Protein AF-A0A3L7TYC1-F1 (afdb_monomer)

Sequence (246 aa):
MSSANGPTPPKPSQGTTPQGKKKGRLALYLGILAGLLVSLIFLLPLCRTTGQEFSPTRFQTRQFYLYRIPGTDLQFLPTFQSSMPNDTPAAILKDLRTYGSNDSSNDTWHMLKADSRGGDSFPANLLVTSLMRCNVENQPYWGAWSSKHQGYAATLWPIIQAMAMSNLYHEIPEVLRFAEAYSGPENDFAHELLKTIHEKIQQRKDRYGLAGSDIPTGKQAESEGIVDWEQAAQWLKDHPIPAKSP

Mean predicted aligned error: 10.37 Å

Secondary structure (DSSP, 8-state):
-----PPPPPPPP------SHHHHHHHHHHHHHHHHHHHHHHHGGGGEEEEEEEETTTTEEEEEEEEB-TTS--B-SPPEEEEPP--S-HHHHTTS----TT-GGG---EEEEE-STT-EE-THHHHHHHHT-B-TTSSBHHHHHHHH-HHHHHHHHHHHHHHHHTT-TTTHHHHHHHHHH--S-HHHHHHHHHHHHHHHHHHHHHHHHHHGGG---HHHHHHTT---HHHHHHHHHHSPPPPPP-

Structure (mmCIF, N/CA/C/O backbone):
data_AF-A0A3L7TYC1-F1
#
_entry.id   AF-A0A3L7TYC1-F1
#
loop_
_atom_site.group_PDB
_atom_site.id
_atom_site.type_symbol
_atom_site.label_atom_id
_atom_site.label_alt_id
_atom_site.label_comp_id
_atom_site.label_asym_id
_atom_site.label_entity_id
_atom_site.label_seq_id
_atom_site.pdbx_PDB_ins_code
_atom_site.Cartn_x
_atom_site.Cartn_y
_atom_site.Cartn_z
_atom_site.occupancy
_atom_site.B_iso_or_equiv
_atom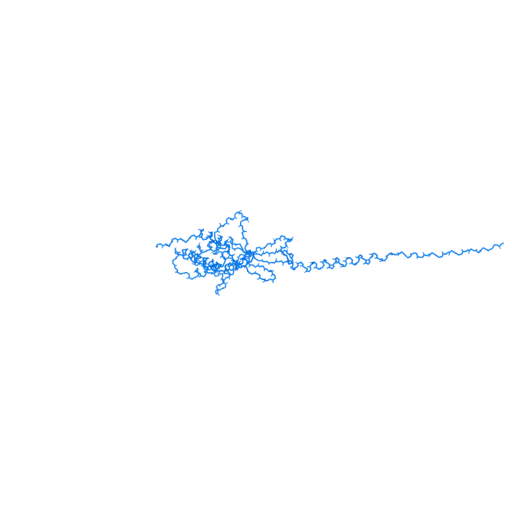_site.auth_seq_id
_atom_site.auth_comp_id
_atom_site.auth_asym_id
_atom_site.auth_atom_id
_atom_site.pdbx_PDB_model_num
ATOM 1 N N . MET A 1 1 ? 83.785 -8.368 -93.002 1.00 42.78 1 MET A N 1
ATOM 2 C CA . MET A 1 1 ? 83.238 -7.205 -92.267 1.00 42.78 1 MET A CA 1
ATOM 3 C C . MET A 1 1 ? 81.721 -7.269 -92.421 1.00 42.78 1 MET A C 1
ATOM 5 O O . MET A 1 1 ? 81.211 -6.861 -93.448 1.00 42.78 1 MET A O 1
ATOM 9 N N . SER A 1 2 ? 81.046 -8.154 -91.687 1.00 44.28 2 SER A N 1
ATOM 10 C CA . SER A 1 2 ? 80.430 -7.917 -90.367 1.00 44.28 2 SER A CA 1
ATOM 11 C C . SER A 1 2 ? 79.450 -6.747 -90.355 1.00 44.28 2 SER A C 1
ATOM 13 O O . SER A 1 2 ? 79.873 -5.607 -90.218 1.00 44.28 2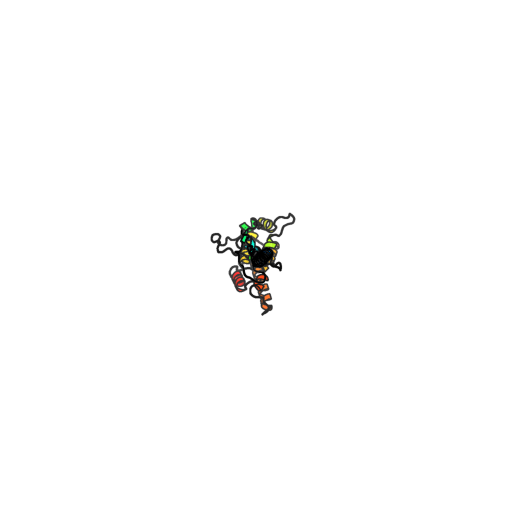 SER A O 1
ATOM 15 N N . SER A 1 3 ? 78.152 -7.053 -90.405 1.00 46.47 3 SER A N 1
ATOM 16 C CA . SER A 1 3 ? 77.167 -6.371 -89.562 1.00 46.47 3 SER A CA 1
ATOM 17 C C . SER A 1 3 ? 75.943 -7.267 -89.374 1.00 46.47 3 SER A C 1
ATOM 19 O O . SER A 1 3 ? 75.346 -7.740 -90.338 1.00 46.47 3 SER A O 1
ATOM 21 N N . ALA A 1 4 ? 75.660 -7.575 -88.112 1.00 47.12 4 ALA A N 1
ATOM 22 C CA . ALA A 1 4 ? 74.680 -8.545 -87.654 1.00 47.12 4 ALA A CA 1
ATOM 23 C C . ALA A 1 4 ? 73.311 -7.882 -87.441 1.00 47.12 4 ALA A C 1
ATOM 25 O O . ALA A 1 4 ? 73.214 -6.871 -86.751 1.00 47.12 4 ALA A O 1
ATOM 26 N N . ASN A 1 5 ? 72.252 -8.490 -87.980 1.00 50.66 5 ASN A N 1
ATOM 27 C CA . ASN A 1 5 ? 70.869 -8.163 -87.635 1.00 50.66 5 ASN A CA 1
ATOM 28 C C . ASN A 1 5 ? 70.455 -8.993 -86.414 1.00 50.66 5 ASN A C 1
ATOM 30 O O . ASN A 1 5 ? 70.223 -10.196 -86.524 1.00 50.66 5 ASN A O 1
ATOM 34 N N . GLY A 1 6 ? 70.394 -8.351 -85.247 1.00 42.78 6 GLY A N 1
ATOM 35 C CA . GLY A 1 6 ? 69.851 -8.943 -84.025 1.00 42.78 6 GLY A CA 1
ATOM 36 C C . GLY A 1 6 ? 68.318 -8.832 -83.980 1.00 42.78 6 GLY A C 1
ATOM 37 O O . GLY A 1 6 ? 67.786 -7.767 -84.300 1.00 42.78 6 GLY A O 1
ATOM 38 N N . PRO A 1 7 ? 67.587 -9.890 -83.584 1.00 58.91 7 PRO A N 1
ATOM 39 C CA . PRO A 1 7 ? 66.138 -9.841 -83.421 1.00 58.91 7 PRO A CA 1
ATOM 40 C C . PRO A 1 7 ? 65.745 -9.115 -82.126 1.00 58.91 7 PRO A C 1
ATOM 42 O O . PRO A 1 7 ? 66.324 -9.322 -81.060 1.00 58.91 7 PRO A O 1
ATOM 45 N N . THR A 1 8 ? 64.737 -8.252 -82.231 1.00 65.75 8 THR A N 1
ATOM 46 C CA . THR A 1 8 ? 64.174 -7.463 -81.129 1.00 65.75 8 THR A CA 1
ATOM 47 C C . THR A 1 8 ? 63.392 -8.367 -80.159 1.00 65.75 8 THR A C 1
ATOM 49 O O . THR A 1 8 ? 62.613 -9.205 -80.619 1.00 65.75 8 THR A O 1
ATOM 52 N N . PRO A 1 9 ? 63.549 -8.224 -78.829 1.00 67.88 9 PRO A N 1
ATOM 53 C CA . PRO A 1 9 ? 62.844 -9.062 -77.864 1.00 67.88 9 PRO A CA 1
ATOM 54 C C . PRO A 1 9 ? 61.362 -8.661 -77.733 1.00 67.88 9 PRO A C 1
ATOM 56 O O . PRO A 1 9 ? 61.027 -7.477 -77.850 1.00 67.88 9 PRO A O 1
ATOM 59 N N . PRO A 1 10 ? 60.456 -9.616 -77.452 1.00 63.75 10 PRO A N 1
ATOM 60 C CA . PRO A 1 10 ? 59.048 -9.321 -77.236 1.00 63.75 10 PRO A CA 1
ATOM 61 C C . PRO A 1 10 ? 58.826 -8.575 -75.913 1.00 63.75 10 PRO A C 1
ATOM 63 O O . PRO A 1 10 ? 59.408 -8.879 -74.872 1.00 63.75 10 PRO A O 1
ATOM 66 N N . LYS A 1 11 ? 57.936 -7.585 -75.984 1.00 61.25 11 LYS A N 1
ATOM 67 C CA . LYS A 1 11 ? 57.481 -6.729 -74.886 1.00 61.25 11 LYS A CA 1
ATOM 68 C C . LYS A 1 11 ? 56.800 -7.579 -73.794 1.00 61.25 11 LYS A C 1
ATOM 70 O O . LYS A 1 11 ? 55.955 -8.408 -74.135 1.00 61.25 11 LYS A O 1
ATOM 75 N N . PRO A 1 12 ? 57.109 -7.386 -72.499 1.00 52.75 12 PRO A N 1
ATOM 76 C CA . PRO A 1 12 ? 56.503 -8.173 -71.432 1.00 52.75 12 PRO A CA 1
ATOM 77 C C . PRO A 1 12 ? 55.007 -7.858 -71.305 1.00 52.75 12 PRO A C 1
ATOM 79 O O . PRO A 1 12 ? 54.599 -6.700 -71.196 1.00 52.75 12 PRO A O 1
ATOM 82 N N . SER A 1 13 ? 54.197 -8.917 -71.325 1.00 58.69 13 SER A N 1
ATOM 83 C CA . SER A 1 13 ? 52.756 -8.880 -71.083 1.00 58.69 13 SER A CA 1
ATOM 84 C C . SER A 1 13 ? 52.490 -8.484 -69.628 1.00 58.69 13 SER A C 1
ATOM 86 O O . SER A 1 13 ? 52.948 -9.155 -68.701 1.00 58.69 13 SER A O 1
ATOM 88 N N . GLN A 1 14 ? 51.776 -7.377 -69.417 1.00 49.94 14 GLN A N 1
ATOM 89 C CA . GLN A 1 14 ? 51.322 -6.956 -68.095 1.00 49.94 14 GLN A CA 1
ATOM 90 C C . GLN A 1 14 ? 50.226 -7.916 -67.617 1.00 49.94 14 GLN A C 1
ATOM 92 O O . GLN A 1 14 ? 49.071 -7.825 -68.033 1.00 49.94 14 GLN A O 1
ATOM 97 N N . GLY A 1 15 ? 50.596 -8.842 -66.733 1.00 46.12 15 GLY A N 1
ATOM 98 C CA . GLY A 1 15 ? 49.646 -9.655 -65.985 1.00 46.12 15 GLY A CA 1
ATOM 99 C C . GLY A 1 15 ? 48.740 -8.753 -65.151 1.00 46.12 15 GLY A C 1
ATOM 100 O O . GLY A 1 15 ? 49.176 -8.128 -64.188 1.00 46.12 15 GLY A O 1
ATOM 101 N N . THR A 1 16 ? 47.468 -8.670 -65.526 1.00 51.72 16 THR A N 1
ATOM 102 C CA . THR A 1 16 ? 46.433 -8.018 -64.726 1.00 51.72 16 THR A CA 1
ATOM 103 C C . THR A 1 16 ? 46.086 -8.954 -63.575 1.00 51.72 16 THR A C 1
ATOM 105 O O . THR A 1 16 ? 45.316 -9.901 -63.721 1.00 51.72 16 THR A O 1
ATOM 108 N N . THR A 1 17 ? 46.687 -8.724 -62.413 1.00 55.41 17 THR A N 1
ATOM 109 C CA . THR A 1 17 ? 46.339 -9.426 -61.176 1.00 55.41 17 THR A CA 1
ATOM 110 C C . THR A 1 17 ? 44.866 -9.133 -60.845 1.00 55.41 17 THR A C 1
ATOM 112 O O . THR A 1 17 ? 44.513 -7.963 -60.670 1.00 55.41 17 THR A O 1
ATOM 115 N N . PRO A 1 18 ? 43.968 -10.132 -60.725 1.00 49.06 18 PRO A N 1
ATOM 116 C CA . PRO A 1 18 ? 42.565 -9.900 -60.385 1.00 49.06 18 PRO A CA 1
ATOM 117 C C . PRO A 1 18 ? 42.435 -9.639 -58.876 1.00 49.06 18 PRO A C 1
ATOM 119 O O . PRO A 1 18 ? 41.903 -10.443 -58.114 1.00 49.06 18 PRO A O 1
ATOM 122 N N . GLN A 1 19 ? 42.944 -8.497 -58.418 1.00 51.88 19 GLN A N 1
ATOM 123 C CA . GLN A 1 19 ? 43.025 -8.123 -57.004 1.00 51.88 19 GLN A CA 1
ATOM 124 C C . GLN A 1 19 ? 41.960 -7.078 -56.615 1.00 51.88 19 GLN A C 1
ATOM 126 O O . GLN A 1 19 ? 42.200 -6.205 -55.789 1.00 51.88 19 GLN A O 1
ATOM 131 N N . GLY A 1 20 ? 40.764 -7.146 -57.215 1.00 54.34 20 GLY A N 1
ATOM 132 C CA . GLY A 1 20 ? 39.707 -6.139 -57.009 1.00 54.34 20 GLY A CA 1
ATOM 133 C C . GLY A 1 20 ? 38.463 -6.603 -56.241 1.00 54.34 20 GLY A C 1
ATOM 134 O O . GLY A 1 20 ? 37.817 -5.802 -55.575 1.00 54.34 20 GLY A O 1
ATOM 135 N N . LYS A 1 21 ? 38.097 -7.893 -56.287 1.00 55.31 21 LYS A N 1
ATOM 136 C CA . LYS A 1 21 ? 36.739 -8.325 -55.878 1.00 55.31 21 LYS A CA 1
ATOM 137 C C . LYS A 1 21 ? 36.555 -8.640 -54.386 1.00 55.31 21 LYS A C 1
ATOM 139 O O . LYS A 1 21 ? 35.424 -8.649 -53.906 1.00 55.31 21 LYS A O 1
ATOM 144 N N . LYS A 1 22 ? 37.632 -8.880 -53.626 1.00 58.03 22 LYS A N 1
ATOM 145 C CA . LYS A 1 22 ? 37.536 -9.240 -52.193 1.00 58.03 22 LYS A CA 1
ATOM 146 C C . LYS A 1 22 ? 37.223 -8.039 -51.286 1.00 58.03 22 LYS A C 1
ATOM 148 O O . LYS A 1 22 ? 36.517 -8.203 -50.296 1.00 58.03 22 LYS A O 1
ATOM 153 N N . LYS A 1 23 ? 37.674 -6.831 -51.652 1.00 66.12 23 LYS A N 1
ATOM 154 C CA . LYS A 1 23 ? 37.464 -5.606 -50.855 1.00 66.12 23 LYS A CA 1
ATOM 155 C C . LYS A 1 23 ? 35.999 -5.146 -50.843 1.00 66.12 23 LYS A C 1
ATOM 157 O O . LYS A 1 23 ? 35.515 -4.717 -49.804 1.00 66.12 23 LYS A O 1
ATOM 162 N N . GLY A 1 24 ? 35.274 -5.319 -51.954 1.00 73.44 24 GLY A N 1
ATOM 163 C CA . GLY A 1 24 ? 33.857 -4.937 -52.049 1.00 73.44 24 GLY A CA 1
ATOM 164 C C . GLY A 1 24 ? 32.929 -5.764 -51.152 1.00 73.44 24 GLY A C 1
ATOM 165 O O . GLY A 1 24 ? 32.036 -5.214 -50.518 1.00 73.44 24 GLY A O 1
ATOM 166 N N . ARG A 1 25 ? 33.172 -7.078 -51.027 1.00 83.62 25 ARG A N 1
ATOM 167 C CA . ARG A 1 25 ? 32.382 -7.947 -50.133 1.00 83.62 25 ARG A CA 1
ATOM 168 C C . ARG A 1 25 ? 32.642 -7.644 -48.658 1.00 83.62 25 ARG A C 1
ATOM 170 O O . ARG A 1 25 ? 31.704 -7.629 -47.874 1.00 83.62 25 ARG A O 1
ATOM 177 N N . LEU A 1 26 ? 33.894 -7.363 -48.293 1.00 87.38 26 LEU A N 1
ATOM 178 C CA . LEU A 1 26 ? 34.247 -6.984 -46.924 1.00 87.38 26 LEU A CA 1
ATOM 179 C C . LEU A 1 26 ? 33.569 -5.669 -46.509 1.00 87.38 26 LEU A C 1
ATOM 181 O O . LEU A 1 26 ? 32.996 -5.601 -45.427 1.00 87.38 26 LEU A O 1
ATOM 185 N N . ALA A 1 27 ? 33.580 -4.657 -47.382 1.00 87.06 27 ALA A N 1
ATOM 186 C CA . ALA A 1 27 ? 32.902 -3.386 -47.128 1.00 87.06 27 ALA A CA 1
ATOM 187 C C . ALA A 1 27 ? 31.383 -3.561 -46.950 1.00 87.06 27 ALA A C 1
ATOM 189 O O . ALA A 1 27 ? 30.800 -2.958 -46.053 1.00 87.06 27 ALA A O 1
ATOM 190 N N . LEU A 1 28 ? 30.756 -4.436 -47.746 1.00 91.75 28 LEU A N 1
ATOM 191 C CA . LEU A 1 28 ? 29.338 -4.771 -47.601 1.00 91.75 28 LEU A CA 1
ATOM 192 C C . LEU A 1 28 ? 29.036 -5.421 -46.241 1.00 91.75 28 LEU A C 1
ATOM 194 O O . LEU A 1 28 ? 28.111 -4.990 -45.559 1.00 91.75 28 LEU A O 1
ATOM 198 N N . TYR A 1 29 ? 29.823 -6.417 -45.817 1.00 94.44 29 TYR A N 1
ATOM 199 C CA . TYR A 1 29 ? 29.623 -7.068 -44.515 1.00 94.44 29 TYR A CA 1
ATOM 200 C C . TYR A 1 29 ? 29.828 -6.107 -43.343 1.00 94.44 29 TYR A C 1
ATOM 202 O O . TYR A 1 29 ? 29.046 -6.135 -42.396 1.00 94.44 29 TYR A O 1
ATOM 210 N N . LEU A 1 30 ? 30.834 -5.231 -43.418 1.00 93.75 30 LEU A N 1
ATOM 211 C CA . LEU A 1 30 ? 31.055 -4.193 -42.409 1.00 93.75 30 LEU A CA 1
ATOM 212 C C . LEU A 1 30 ? 29.894 -3.195 -42.360 1.00 93.75 30 LEU A C 1
ATOM 214 O O . LEU A 1 30 ? 29.476 -2.816 -41.272 1.00 93.75 30 LEU A O 1
ATOM 218 N N . GLY A 1 31 ? 29.338 -2.818 -43.515 1.00 94.75 31 GLY A N 1
ATOM 219 C CA . GLY A 1 31 ? 28.153 -1.964 -43.592 1.00 94.75 31 GLY A CA 1
ATOM 220 C C . GLY A 1 31 ? 26.921 -2.606 -42.951 1.00 94.75 31 GLY A C 1
ATOM 221 O O . GLY A 1 31 ? 26.238 -1.960 -42.160 1.00 94.75 31 GLY A O 1
ATOM 222 N N . ILE A 1 32 ? 26.670 -3.892 -43.224 1.00 95.38 32 ILE A N 1
ATOM 223 C CA . ILE A 1 32 ? 25.573 -4.650 -42.597 1.00 95.38 32 ILE A CA 1
ATOM 224 C C . ILE A 1 32 ? 25.783 -4.745 -41.083 1.00 95.38 32 ILE A C 1
ATOM 226 O O . ILE A 1 32 ? 24.862 -4.466 -40.320 1.00 95.38 32 ILE A O 1
ATOM 230 N N . LEU A 1 33 ? 26.992 -5.098 -40.637 1.00 95.06 33 LEU A N 1
ATOM 231 C CA . LEU A 1 33 ? 27.312 -5.216 -39.216 1.00 95.06 33 LEU A CA 1
ATOM 232 C C . LEU A 1 33 ? 27.151 -3.877 -38.484 1.00 95.06 33 LEU A C 1
ATOM 234 O O . LEU A 1 33 ? 26.567 -3.839 -37.404 1.00 95.06 33 LEU A O 1
ATOM 238 N N . ALA A 1 34 ? 27.619 -2.779 -39.084 1.00 94.75 34 ALA A N 1
ATOM 239 C CA . ALA A 1 34 ? 27.436 -1.437 -38.544 1.00 94.75 34 ALA A CA 1
ATOM 240 C C . ALA A 1 34 ? 25.949 -1.061 -38.474 1.00 94.75 34 ALA A C 1
ATOM 242 O O . ALA A 1 34 ? 25.495 -0.565 -37.446 1.00 94.75 34 ALA A O 1
ATOM 243 N N . GLY A 1 35 ? 25.174 -1.360 -39.522 1.00 95.44 35 GLY A N 1
ATOM 244 C CA . GLY A 1 35 ? 23.726 -1.147 -39.535 1.00 95.44 35 GLY A CA 1
ATOM 245 C C . GLY A 1 35 ? 23.003 -1.919 -38.427 1.00 95.44 35 GLY A C 1
ATOM 246 O O . GLY A 1 35 ? 22.160 -1.351 -37.735 1.00 95.44 35 GLY A O 1
ATOM 247 N N . LEU A 1 36 ? 23.374 -3.184 -38.201 1.00 94.06 36 LEU A N 1
ATOM 248 C CA . LEU A 1 36 ? 22.827 -4.007 -37.117 1.00 94.06 36 LEU A CA 1
ATOM 249 C C . LEU A 1 36 ? 23.190 -3.458 -35.733 1.00 94.06 36 LEU A C 1
ATOM 251 O O . LEU A 1 36 ? 22.322 -3.375 -34.870 1.00 94.06 36 LEU A O 1
ATOM 255 N N . LEU A 1 37 ? 24.444 -3.044 -35.527 1.00 93.44 37 LEU A N 1
ATOM 256 C CA . LEU A 1 37 ? 24.893 -2.432 -34.272 1.00 93.44 37 LEU A CA 1
ATOM 257 C C . LEU A 1 37 ? 24.131 -1.142 -33.966 1.00 93.44 37 LEU A C 1
ATOM 259 O O . LEU A 1 37 ? 23.654 -0.956 -32.848 1.00 93.44 37 LEU A O 1
ATOM 263 N N . VAL A 1 38 ? 23.972 -0.274 -34.965 1.00 93.56 38 VAL A N 1
ATOM 264 C CA . VAL A 1 38 ? 23.208 0.970 -34.826 1.00 93.56 38 VAL A CA 1
ATOM 265 C C . VAL A 1 38 ? 21.744 0.662 -34.512 1.00 93.56 38 VAL A C 1
ATOM 267 O O . VAL A 1 38 ? 21.201 1.211 -33.557 1.00 93.56 38 VAL A O 1
ATOM 270 N N . SER A 1 39 ? 21.118 -0.260 -35.250 1.00 89.88 39 SER A N 1
ATOM 271 C CA . SER A 1 39 ? 19.738 -0.680 -34.990 1.00 89.88 39 SER A CA 1
ATOM 272 C C . SER A 1 39 ? 19.563 -1.225 -33.571 1.00 89.88 39 SER A C 1
ATOM 274 O O . SER A 1 39 ? 18.622 -0.831 -32.889 1.00 89.88 39 SER A O 1
ATOM 276 N N . LEU A 1 40 ? 20.495 -2.051 -33.086 1.00 87.56 40 LEU A N 1
ATOM 277 C CA . LEU A 1 40 ? 20.455 -2.583 -31.725 1.00 87.56 40 LEU A CA 1
ATOM 278 C C . LEU A 1 40 ? 20.505 -1.466 -30.675 1.00 87.56 40 LEU A C 1
ATOM 280 O O . LEU A 1 40 ? 19.709 -1.481 -29.741 1.00 87.56 40 LEU A O 1
ATOM 284 N N . ILE A 1 41 ? 21.378 -0.468 -30.851 1.00 88.19 41 ILE A N 1
ATOM 285 C CA . ILE A 1 41 ? 21.469 0.690 -29.947 1.00 88.19 41 ILE A CA 1
ATOM 286 C C . ILE A 1 41 ? 20.141 1.459 -29.904 1.00 88.19 41 ILE A C 1
ATOM 288 O O . ILE A 1 41 ? 19.704 1.848 -28.823 1.00 88.19 41 ILE A O 1
ATOM 292 N N . PHE A 1 42 ? 19.463 1.625 -31.044 1.00 87.25 42 PHE A N 1
ATOM 293 C CA . PHE A 1 42 ? 18.142 2.262 -31.100 1.00 87.25 42 PHE A CA 1
ATOM 294 C C . PHE A 1 42 ? 17.019 1.414 -30.481 1.00 87.25 42 PHE A C 1
ATOM 296 O O . PHE A 1 42 ? 16.019 1.974 -30.034 1.00 87.25 42 PHE A O 1
ATOM 303 N N . LEU A 1 43 ? 17.167 0.087 -30.426 1.00 84.06 43 LEU A N 1
ATOM 304 C CA . LEU A 1 43 ? 16.192 -0.812 -29.800 1.00 84.06 43 LEU A CA 1
ATOM 305 C C . LEU A 1 43 ? 16.359 -0.911 -28.276 1.00 84.06 43 LEU A C 1
ATOM 307 O O . LEU A 1 43 ? 15.374 -1.157 -27.586 1.00 84.06 43 LEU A O 1
ATOM 311 N N . LEU A 1 44 ? 17.559 -0.683 -27.727 1.00 81.38 44 LEU A N 1
ATOM 312 C CA . LEU A 1 44 ? 17.814 -0.783 -26.281 1.00 81.38 44 LEU A CA 1
ATOM 313 C C . LEU A 1 44 ? 16.871 0.073 -25.407 1.00 81.38 44 LEU A C 1
ATOM 315 O O . LEU A 1 44 ? 16.393 -0.450 -24.398 1.00 81.38 44 LEU A O 1
ATOM 319 N N . PRO A 1 45 ? 16.535 1.333 -25.761 1.00 81.00 45 PRO A N 1
ATOM 320 C CA . PRO A 1 45 ? 15.546 2.113 -25.019 1.00 81.00 45 PRO A CA 1
ATOM 321 C C . PRO A 1 45 ? 14.150 1.482 -25.012 1.00 81.00 45 PRO A C 1
ATOM 323 O O . PRO A 1 45 ? 13.443 1.606 -24.020 1.00 81.00 45 PRO A O 1
ATOM 326 N N . LEU A 1 46 ? 13.761 0.773 -26.080 1.00 80.69 46 LEU A N 1
ATOM 327 C CA . LEU A 1 46 ? 12.466 0.084 -26.164 1.00 80.69 46 LEU A CA 1
ATOM 328 C C . LEU A 1 46 ? 12.407 -1.161 -25.271 1.00 80.69 46 LEU A C 1
ATOM 330 O O . LEU A 1 46 ? 11.317 -1.624 -24.943 1.00 80.69 46 LEU A O 1
ATOM 334 N N . CYS A 1 47 ? 13.568 -1.697 -24.890 1.00 83.31 47 CYS A N 1
ATOM 335 C CA . CYS A 1 47 ? 13.690 -2.823 -23.970 1.00 83.31 47 CYS A CA 1
ATOM 336 C C . CYS A 1 47 ? 13.677 -2.389 -22.498 1.00 83.31 47 CYS A C 1
ATOM 338 O O . CYS A 1 47 ? 13.608 -3.245 -21.618 1.00 83.31 47 CYS A O 1
ATOM 340 N N . ARG A 1 48 ? 13.800 -1.088 -22.204 1.00 85.50 48 ARG A N 1
ATOM 341 C CA . ARG A 1 48 ? 13.845 -0.582 -20.832 1.00 85.50 48 ARG A CA 1
ATOM 342 C C . ARG A 1 48 ? 12.427 -0.429 -20.291 1.00 85.50 48 ARG A C 1
ATOM 344 O O . ARG A 1 48 ? 11.633 0.329 -20.835 1.00 85.50 48 ARG A O 1
ATOM 351 N N . THR A 1 49 ? 12.145 -1.089 -19.176 1.00 85.56 49 THR A N 1
ATOM 352 C CA . THR A 1 49 ? 10.915 -0.900 -18.401 1.00 85.56 49 THR A CA 1
ATOM 353 C C . THR A 1 49 ? 11.276 -0.295 -17.056 1.00 85.56 49 THR A C 1
ATOM 355 O O . THR A 1 49 ? 12.180 -0.783 -16.376 1.00 85.56 49 THR A O 1
ATOM 358 N N . THR A 1 50 ? 10.590 0.781 -16.687 1.00 88.69 50 THR A N 1
ATOM 359 C CA . THR A 1 50 ? 10.707 1.443 -15.386 1.00 88.69 50 THR A CA 1
ATOM 360 C C . THR A 1 50 ? 9.442 1.218 -14.579 1.00 88.69 50 THR A C 1
ATOM 362 O O . THR A 1 50 ? 8.376 0.963 -15.134 1.00 88.69 50 THR A O 1
ATOM 365 N N . GLY A 1 51 ? 9.545 1.302 -13.261 1.00 90.00 51 GLY A N 1
ATOM 366 C CA . GLY A 1 51 ? 8.378 1.227 -12.401 1.00 90.00 51 GLY A CA 1
ATOM 367 C C . GLY A 1 51 ? 8.684 1.629 -10.972 1.00 90.00 51 GLY A C 1
ATOM 368 O O . GLY A 1 51 ? 9.806 2.022 -10.634 1.00 90.00 51 GLY A O 1
ATOM 369 N N . GLN A 1 52 ? 7.655 1.559 -10.137 1.00 91.88 52 GLN A N 1
ATOM 370 C CA . GLN A 1 52 ? 7.753 1.818 -8.708 1.00 91.88 52 GLN A CA 1
ATOM 371 C C . GLN A 1 52 ? 7.145 0.670 -7.922 1.00 91.88 52 GLN A C 1
ATOM 373 O O . GLN A 1 52 ? 6.135 0.095 -8.324 1.00 91.88 52 GLN A O 1
ATOM 378 N N . GLU A 1 53 ? 7.754 0.388 -6.781 1.00 92.44 53 GLU A N 1
ATOM 379 C CA . GLU A 1 53 ? 7.308 -0.616 -5.826 1.00 92.44 53 GLU A CA 1
ATOM 380 C C . GLU A 1 53 ? 7.187 0.009 -4.435 1.00 92.44 53 GLU A C 1
ATOM 382 O O . GLU A 1 53 ? 7.858 0.997 -4.120 1.00 92.44 53 GLU A O 1
ATOM 387 N N . PHE A 1 54 ? 6.355 -0.598 -3.599 1.00 93.06 54 PHE A N 1
ATOM 388 C CA . PHE A 1 54 ? 6.111 -0.231 -2.214 1.00 93.06 54 PHE A CA 1
ATOM 389 C C . PHE A 1 54 ? 6.354 -1.425 -1.294 1.00 93.06 54 PHE A C 1
ATOM 391 O O . PHE A 1 54 ? 5.848 -2.514 -1.550 1.00 93.06 54 PHE A O 1
ATOM 398 N N . SER A 1 55 ? 7.096 -1.214 -0.212 1.00 92.69 55 SER A N 1
ATOM 399 C CA . SER A 1 55 ? 7.265 -2.184 0.868 1.00 92.69 55 SER A CA 1
ATOM 400 C C . SER A 1 55 ? 6.207 -1.930 1.951 1.00 92.69 55 SER A C 1
ATOM 402 O O . SER A 1 55 ? 6.268 -0.891 2.620 1.00 92.69 55 SER A O 1
ATOM 404 N N . PRO A 1 56 ? 5.258 -2.860 2.179 1.00 92.94 56 PRO A N 1
ATOM 405 C CA . PRO A 1 56 ? 4.283 -2.754 3.263 1.00 92.94 56 PRO A CA 1
ATOM 406 C C . PRO A 1 56 ? 4.926 -2.852 4.640 1.00 92.94 56 PRO A C 1
ATOM 408 O O . PRO A 1 56 ? 4.417 -2.286 5.596 1.00 92.94 56 PRO A O 1
ATOM 411 N N . THR A 1 57 ? 6.046 -3.563 4.764 1.00 91.00 57 THR A N 1
ATOM 412 C CA . THR A 1 57 ? 6.705 -3.762 6.059 1.00 91.00 57 THR A CA 1
ATOM 413 C C . THR A 1 57 ? 7.348 -2.467 6.550 1.00 91.00 57 THR A C 1
ATOM 415 O O . THR A 1 57 ? 7.296 -2.176 7.741 1.00 91.00 57 THR A O 1
ATOM 418 N N . ARG A 1 58 ? 7.907 -1.660 5.637 1.00 88.31 58 ARG A N 1
ATOM 419 C CA . ARG A 1 58 ? 8.656 -0.434 5.968 1.00 88.31 58 ARG A CA 1
ATOM 420 C C . ARG A 1 58 ? 7.958 0.865 5.579 1.00 88.31 58 ARG A C 1
ATOM 422 O O . ARG A 1 58 ? 8.455 1.930 5.934 1.00 88.31 58 ARG A O 1
ATOM 429 N N . PHE A 1 59 ? 6.858 0.790 4.833 1.00 92.25 59 PHE A N 1
ATOM 430 C CA . PHE A 1 59 ? 6.187 1.944 4.224 1.00 92.25 59 PHE A CA 1
ATOM 431 C C . PHE A 1 59 ? 7.155 2.778 3.374 1.00 92.25 59 PHE A C 1
ATOM 433 O O . PHE A 1 59 ? 7.213 4.004 3.458 1.00 92.25 59 PHE A O 1
ATOM 440 N N . GLN A 1 60 ? 7.954 2.085 2.565 1.00 90.94 60 GLN A N 1
ATOM 441 C CA . GLN A 1 60 ? 8.967 2.691 1.706 1.00 90.94 60 GLN A CA 1
ATOM 442 C C . GLN A 1 60 ? 8.633 2.458 0.246 1.00 90.94 60 GLN A C 1
ATOM 444 O O . GLN A 1 60 ? 8.176 1.380 -0.130 1.00 90.94 60 GLN A O 1
ATOM 449 N N . THR A 1 61 ? 8.915 3.451 -0.587 1.00 91.88 61 THR A N 1
ATOM 450 C CA . THR A 1 61 ? 8.820 3.328 -2.036 1.00 91.88 61 THR A CA 1
ATOM 451 C C . THR A 1 61 ? 10.212 3.263 -2.651 1.00 91.88 61 THR A C 1
ATOM 453 O O . THR A 1 61 ? 11.177 3.870 -2.177 1.00 91.88 61 THR A O 1
ATOM 456 N N . ARG A 1 62 ? 10.335 2.506 -3.737 1.00 91.75 62 ARG A N 1
ATOM 457 C CA . ARG A 1 62 ? 11.556 2.468 -4.544 1.00 91.75 62 ARG A CA 1
ATOM 458 C C . ARG A 1 62 ? 11.213 2.485 -6.018 1.00 91.75 62 ARG A C 1
ATOM 460 O O . ARG A 1 62 ? 10.126 2.075 -6.421 1.00 91.75 62 ARG A O 1
ATOM 467 N N . GLN A 1 63 ? 12.152 2.959 -6.821 1.00 91.81 63 GLN A N 1
ATOM 468 C CA . GLN A 1 63 ? 12.103 2.793 -8.266 1.00 91.81 63 GLN A CA 1
ATOM 469 C C . GLN A 1 63 ? 12.864 1.538 -8.649 1.00 91.81 63 GLN A C 1
ATOM 471 O O . GLN A 1 63 ? 13.896 1.217 -8.053 1.00 91.81 63 GLN A O 1
ATOM 476 N N . PHE A 1 64 ? 12.388 0.872 -9.689 1.00 91.06 64 PHE A N 1
ATOM 477 C CA . PHE A 1 64 ? 13.160 -0.155 -10.359 1.00 91.06 64 PHE A CA 1
ATOM 478 C C . PHE A 1 64 ? 13.222 0.116 -11.855 1.00 91.06 64 PHE A C 1
ATOM 480 O O . PHE A 1 64 ? 12.381 0.807 -12.438 1.00 91.06 64 PHE A O 1
ATOM 487 N N . TYR A 1 65 ? 14.238 -0.455 -12.484 1.00 89.19 65 TYR A N 1
ATOM 488 C CA . TYR A 1 65 ? 14.281 -0.598 -13.923 1.00 89.19 65 TYR A CA 1
ATOM 489 C C . TYR A 1 65 ? 14.869 -1.949 -14.300 1.00 89.19 65 TYR A C 1
ATOM 491 O O . TYR A 1 65 ? 15.762 -2.479 -13.637 1.00 89.19 65 TYR A O 1
ATOM 499 N N . LEU A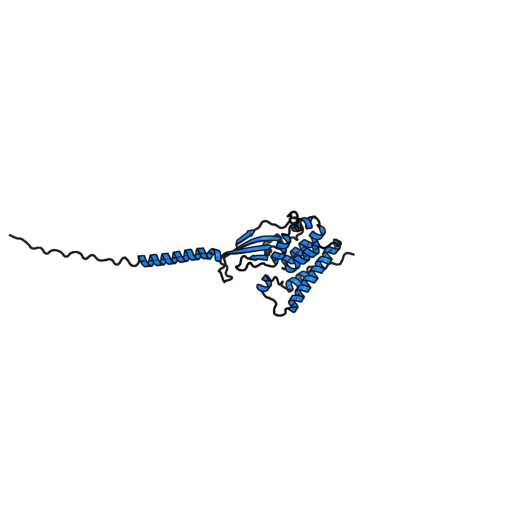 1 66 ? 14.353 -2.508 -15.384 1.00 89.00 66 LEU A N 1
ATOM 500 C CA . LEU A 1 66 ? 14.804 -3.773 -15.939 1.00 89.00 66 LEU A CA 1
ATOM 501 C C . LEU A 1 66 ? 14.840 -3.692 -17.459 1.00 89.00 66 LEU A C 1
ATOM 503 O O . LEU A 1 66 ? 14.202 -2.829 -18.068 1.00 89.00 66 LEU A O 1
ATOM 507 N N . TYR A 1 67 ? 15.598 -4.604 -18.061 1.00 87.00 67 TYR A N 1
ATOM 508 C CA . TYR A 1 67 ? 15.647 -4.756 -19.506 1.00 87.00 67 TYR A CA 1
ATOM 509 C C . TYR A 1 67 ? 14.975 -6.065 -19.911 1.00 87.00 67 TYR A C 1
ATOM 511 O O . TYR A 1 67 ? 15.402 -7.152 -19.506 1.00 87.00 67 TYR A O 1
ATOM 519 N N . ARG A 1 68 ? 13.916 -5.942 -20.711 1.00 85.25 68 ARG A N 1
ATOM 520 C CA . ARG A 1 68 ? 13.071 -7.037 -21.184 1.00 85.25 68 ARG A CA 1
ATOM 521 C C . ARG A 1 68 ? 12.966 -6.997 -22.701 1.00 85.25 68 ARG A C 1
ATOM 523 O O . ARG A 1 68 ? 12.923 -5.924 -23.298 1.00 85.25 68 ARG A O 1
ATOM 530 N N . ILE A 1 69 ? 12.919 -8.168 -23.330 1.00 81.56 69 ILE A N 1
ATOM 531 C CA . ILE A 1 69 ? 12.713 -8.266 -24.778 1.00 81.56 69 ILE A CA 1
ATOM 532 C C . ILE A 1 69 ? 11.259 -7.873 -25.098 1.00 81.56 69 ILE A C 1
ATOM 534 O O . ILE A 1 69 ? 10.339 -8.522 -24.589 1.00 81.56 69 ILE A O 1
ATOM 538 N N . PRO A 1 70 ? 11.023 -6.857 -25.950 1.00 75.44 70 PRO A N 1
ATOM 539 C CA . PRO A 1 70 ? 9.677 -6.431 -26.316 1.00 75.44 70 PRO A CA 1
ATOM 540 C C . PRO A 1 70 ? 8.830 -7.592 -26.849 1.00 75.44 70 PRO A C 1
ATOM 542 O O . PRO A 1 70 ? 9.298 -8.385 -27.662 1.00 75.44 70 PRO A O 1
ATOM 545 N N . GLY A 1 71 ? 7.575 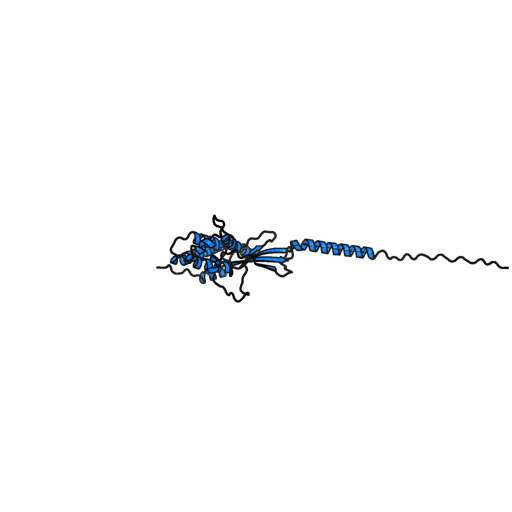-7.684 -26.402 1.00 74.56 71 GLY A N 1
ATOM 546 C CA . GLY A 1 71 ? 6.649 -8.754 -26.803 1.00 74.56 71 GLY A CA 1
ATOM 547 C C . GLY A 1 71 ? 6.855 -10.092 -26.084 1.00 74.56 71 GLY A C 1
ATOM 548 O O . GLY A 1 71 ? 6.146 -11.047 -26.379 1.00 74.56 71 GLY A O 1
ATOM 549 N N . THR A 1 72 ? 7.790 -10.172 -25.134 1.00 79.31 72 THR A N 1
ATOM 550 C CA . THR A 1 72 ? 8.007 -11.361 -24.297 1.00 79.31 72 THR A CA 1
ATOM 551 C C . THR A 1 72 ? 8.180 -10.961 -22.830 1.00 79.31 72 THR A C 1
ATOM 553 O O . THR A 1 72 ? 8.448 -9.800 -22.536 1.00 79.31 72 THR A O 1
ATOM 556 N N . ASP A 1 73 ? 8.099 -11.923 -21.909 1.00 76.44 73 ASP A N 1
ATOM 557 C CA . ASP A 1 73 ? 8.430 -11.727 -20.487 1.00 76.44 73 ASP A CA 1
ATOM 558 C C . ASP A 1 73 ? 9.924 -11.983 -20.173 1.00 76.44 73 ASP A C 1
ATOM 560 O O . ASP A 1 73 ? 10.324 -11.974 -19.009 1.00 76.44 73 ASP A O 1
ATOM 564 N N . LEU A 1 74 ? 10.771 -12.199 -21.191 1.00 81.12 74 LEU A N 1
ATOM 565 C CA . LEU A 1 74 ? 12.175 -12.574 -21.003 1.00 81.12 74 LEU A CA 1
ATOM 566 C C . LEU A 1 74 ? 13.035 -11.383 -20.560 1.00 81.12 74 LEU A C 1
ATOM 568 O O . LEU A 1 74 ? 13.194 -10.396 -21.285 1.00 81.12 74 LEU A O 1
ATOM 572 N N . GLN A 1 75 ? 13.628 -11.519 -19.375 1.00 86.00 75 GLN A N 1
ATOM 573 C CA . GLN A 1 75 ? 14.578 -10.585 -18.776 1.00 86.00 75 GLN A CA 1
ATOM 574 C C . GLN A 1 75 ? 16.014 -11.075 -18.998 1.00 86.00 75 GLN A C 1
ATOM 576 O O . GLN A 1 75 ? 16.311 -12.246 -18.777 1.00 86.00 75 GLN A O 1
ATOM 581 N N . PHE A 1 76 ? 16.910 -10.180 -19.422 1.00 82.94 76 PHE A N 1
ATOM 582 C CA . PHE A 1 76 ? 18.310 -10.528 -19.721 1.00 82.94 76 PHE A CA 1
ATOM 583 C C . PHE A 1 76 ? 19.344 -9.766 -18.881 1.00 82.94 76 PHE A C 1
ATOM 585 O O . PHE A 1 76 ? 20.524 -10.106 -18.900 1.00 82.94 76 PHE A O 1
ATOM 592 N N . LEU A 1 77 ? 18.914 -8.755 -18.124 1.00 84.12 77 LEU A N 1
ATOM 593 C CA . LEU A 1 77 ? 19.725 -8.072 -17.116 1.00 84.12 77 LEU A CA 1
ATOM 594 C C . LEU A 1 77 ? 19.018 -8.130 -15.764 1.00 84.12 77 LEU A C 1
ATOM 596 O O . LEU A 1 77 ? 17.788 -8.161 -15.751 1.00 84.12 77 LEU A O 1
ATOM 600 N N . PRO A 1 78 ? 19.751 -8.114 -14.637 1.00 83.19 78 PRO A N 1
ATOM 601 C CA . PRO A 1 78 ? 19.133 -8.054 -13.319 1.00 83.19 78 PRO A CA 1
ATOM 602 C C . PRO A 1 78 ? 18.270 -6.797 -13.174 1.00 83.19 78 PRO A C 1
ATOM 604 O O . PRO A 1 78 ? 18.452 -5.802 -13.877 1.00 83.19 78 PRO A O 1
ATOM 607 N N . THR A 1 79 ? 17.316 -6.851 -12.252 1.00 84.69 79 THR A N 1
ATOM 608 C CA . THR A 1 79 ? 16.514 -5.683 -11.896 1.00 84.69 79 THR A CA 1
ATOM 609 C C . THR A 1 79 ? 17.374 -4.736 -11.076 1.00 84.69 79 THR A C 1
ATOM 611 O O . THR A 1 79 ? 17.926 -5.113 -10.044 1.00 84.69 79 THR A O 1
ATOM 614 N N . PHE A 1 80 ? 17.479 -3.497 -11.530 1.00 87.31 80 PHE A N 1
ATOM 615 C CA . PHE A 1 80 ? 18.188 -2.450 -10.818 1.00 87.31 80 PHE A CA 1
ATOM 616 C C . PHE A 1 80 ? 17.194 -1.650 -9.989 1.00 87.31 80 PHE A C 1
ATOM 618 O O . PHE A 1 80 ? 16.102 -1.339 -10.461 1.00 87.31 80 PHE A O 1
ATOM 625 N N . GLN A 1 81 ? 17.575 -1.308 -8.763 1.00 89.06 81 GLN A N 1
ATOM 626 C CA . GLN A 1 81 ? 16.696 -0.665 -7.790 1.00 89.06 81 GLN A CA 1
ATOM 627 C C . GLN A 1 81 ? 17.346 0.608 -7.249 1.00 89.06 81 GLN A C 1
ATOM 629 O O . GLN A 1 81 ? 18.563 0.670 -7.074 1.00 89.06 81 GLN A O 1
ATOM 634 N N . SER A 1 82 ? 16.530 1.622 -6.980 1.00 85.69 82 SER A N 1
ATOM 635 C CA . SER A 1 82 ? 16.953 2.867 -6.345 1.00 85.69 82 SER A CA 1
ATOM 636 C C . SER A 1 82 ? 15.892 3.309 -5.345 1.00 85.69 82 SER A C 1
ATOM 638 O O . SER A 1 82 ? 14.724 3.477 -5.703 1.00 85.69 82 SER A O 1
ATOM 640 N N . SER A 1 83 ? 16.288 3.455 -4.081 1.00 80.88 83 SER A N 1
ATOM 641 C CA . SER A 1 83 ? 15.397 3.941 -3.027 1.00 80.88 83 SER A CA 1
ATOM 642 C C . SER A 1 83 ? 14.956 5.370 -3.326 1.00 80.88 83 SER A C 1
ATOM 644 O O . SER A 1 83 ? 15.780 6.208 -3.695 1.00 80.88 83 SER A O 1
ATOM 646 N N . MET A 1 84 ? 13.667 5.653 -3.149 1.00 81.69 84 MET A N 1
ATOM 647 C CA . MET A 1 84 ? 13.168 7.025 -3.170 1.00 81.69 84 MET A CA 1
ATOM 648 C C . MET A 1 84 ? 13.225 7.6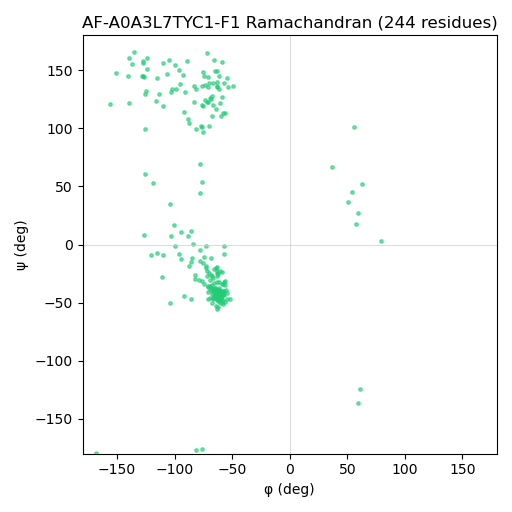25 -1.761 1.00 81.69 84 MET A C 1
ATOM 650 O O . MET A 1 84 ? 13.277 6.876 -0.778 1.00 81.69 84 MET A O 1
ATOM 654 N N . PRO A 1 85 ? 13.245 8.964 -1.637 1.00 77.56 85 PRO A N 1
ATOM 655 C CA . PRO A 1 85 ? 12.995 9.617 -0.361 1.00 77.56 85 PRO A CA 1
ATOM 656 C C . PRO A 1 85 ? 11.727 9.050 0.285 1.00 77.56 85 PRO A C 1
ATOM 658 O O . PRO A 1 85 ? 10.735 8.791 -0.396 1.00 77.56 85 PRO A O 1
ATOM 661 N N . ASN A 1 86 ? 11.783 8.794 1.592 1.00 73.12 86 ASN A N 1
ATOM 662 C CA . ASN A 1 86 ? 10.625 8.286 2.309 1.00 73.12 86 ASN A CA 1
ATOM 663 C C . ASN A 1 86 ? 9.636 9.433 2.538 1.00 73.12 86 ASN A C 1
ATOM 665 O O . ASN A 1 86 ? 9.823 10.235 3.451 1.00 73.12 86 ASN A O 1
ATOM 669 N N . ASP A 1 87 ? 8.594 9.487 1.715 1.00 78.81 87 ASP A N 1
ATOM 670 C CA . ASP A 1 87 ? 7.533 10.491 1.829 1.00 78.81 87 ASP A CA 1
ATOM 671 C C . ASP A 1 87 ? 6.527 10.160 2.948 1.00 78.81 87 ASP A C 1
ATOM 673 O O . ASP A 1 87 ? 5.640 10.962 3.246 1.00 78.81 87 ASP A O 1
ATOM 677 N N . THR A 1 88 ? 6.654 8.997 3.602 1.00 88.38 88 THR A N 1
ATOM 678 C CA . THR A 1 88 ? 5.788 8.614 4.720 1.00 88.38 88 THR A CA 1
ATOM 679 C C . THR A 1 88 ? 6.117 9.455 5.962 1.00 88.38 88 THR A C 1
ATOM 681 O O . THR A 1 88 ? 7.249 9.410 6.455 1.00 88.38 88 THR A O 1
ATOM 684 N N . PRO A 1 89 ? 5.142 10.186 6.537 1.00 90.62 89 PRO A N 1
ATOM 685 C CA . PRO A 1 89 ? 5.364 10.990 7.734 1.00 90.62 89 PRO A CA 1
ATOM 686 C C . PRO A 1 89 ? 5.897 10.173 8.918 1.00 90.62 89 PRO A C 1
ATOM 688 O O . PRO A 1 89 ? 5.382 9.099 9.228 1.00 90.62 89 PRO A O 1
ATOM 691 N N . ALA A 1 90 ? 6.856 10.730 9.663 1.00 90.94 90 ALA A N 1
ATOM 692 C CA . ALA A 1 90 ? 7.432 10.084 10.850 1.00 90.94 90 ALA A CA 1
ATOM 693 C C . ALA A 1 90 ? 6.378 9.701 11.908 1.00 90.94 90 ALA A C 1
ATOM 695 O O . ALA A 1 90 ? 6.524 8.693 12.597 1.00 90.94 90 ALA A O 1
ATOM 696 N N . ALA A 1 91 ? 5.291 10.475 11.999 1.00 91.81 91 ALA A N 1
ATOM 697 C CA . ALA A 1 91 ? 4.165 10.200 12.888 1.00 91.81 91 ALA A CA 1
ATOM 698 C C . ALA A 1 91 ? 3.385 8.924 12.530 1.00 91.81 91 ALA A C 1
ATOM 700 O O . ALA A 1 91 ? 2.706 8.397 13.397 1.00 91.81 91 ALA A O 1
ATOM 701 N N . ILE A 1 92 ? 3.482 8.436 11.291 1.00 93.31 92 ILE A N 1
ATOM 702 C CA . ILE A 1 92 ? 2.934 7.136 10.881 1.00 93.31 92 ILE A CA 1
ATOM 703 C C . ILE A 1 92 ? 3.955 6.041 11.186 1.00 93.31 92 ILE A C 1
ATOM 705 O O . ILE A 1 92 ? 3.622 5.030 11.792 1.00 93.31 92 ILE A O 1
ATOM 709 N N . LEU A 1 93 ? 5.219 6.269 10.809 1.00 92.31 93 LEU A N 1
ATOM 710 C CA . LEU A 1 93 ? 6.295 5.282 10.951 1.00 92.31 93 LEU A CA 1
ATOM 711 C C . LEU A 1 93 ? 6.496 4.814 12.397 1.00 92.31 93 LEU A C 1
ATOM 713 O O . LEU A 1 93 ? 6.821 3.651 12.613 1.00 92.31 93 LEU A O 1
ATOM 717 N N . LYS A 1 94 ? 6.289 5.700 13.379 1.00 92.50 94 LYS A N 1
ATOM 718 C CA . LYS A 1 94 ? 6.399 5.364 14.809 1.00 92.50 94 LYS A CA 1
ATOM 719 C C . LYS A 1 94 ? 5.378 4.321 15.284 1.00 92.50 94 LYS A C 1
ATOM 721 O O . LYS A 1 94 ? 5.655 3.627 16.255 1.00 92.50 94 LYS A O 1
ATOM 726 N N . ASP A 1 95 ? 4.224 4.238 14.623 1.00 91.81 95 ASP A N 1
ATOM 727 C CA . ASP A 1 95 ? 3.098 3.395 15.032 1.00 91.81 95 ASP A CA 1
ATOM 728 C C . ASP A 1 95 ? 3.061 2.087 14.226 1.00 91.81 95 ASP A C 1
ATOM 730 O O . ASP A 1 95 ? 2.206 1.237 14.457 1.00 91.81 95 ASP A O 1
ATOM 734 N N . LEU A 1 96 ? 3.984 1.896 13.278 1.00 90.75 96 LEU A N 1
ATOM 735 C CA . LEU A 1 96 ? 4.108 0.649 12.532 1.00 90.75 96 LEU A CA 1
ATOM 736 C C . LEU A 1 96 ? 4.652 -0.467 13.426 1.00 90.75 96 LEU A C 1
ATOM 738 O O . LEU A 1 96 ? 5.541 -0.267 14.256 1.00 90.75 96 LEU A O 1
ATOM 742 N N . ARG A 1 97 ? 4.162 -1.688 13.208 1.00 85.50 97 ARG A N 1
ATOM 743 C CA . ARG A 1 97 ? 4.752 -2.881 13.811 1.00 85.50 97 ARG A CA 1
ATOM 744 C C . ARG A 1 97 ? 6.068 -3.207 13.117 1.00 85.50 97 ARG A C 1
ATOM 746 O O . ARG A 1 97 ? 6.180 -3.199 11.890 1.00 85.50 97 ARG A O 1
ATOM 753 N N . THR A 1 98 ? 7.061 -3.561 13.923 1.00 78.19 98 THR A N 1
ATOM 754 C CA . THR A 1 98 ? 8.336 -4.070 13.423 1.00 78.19 98 THR A CA 1
ATOM 755 C C . THR A 1 98 ? 8.166 -5.525 13.005 1.00 78.19 98 THR A C 1
ATOM 757 O O . THR A 1 98 ? 8.162 -6.428 13.840 1.00 78.19 98 THR A O 1
ATOM 760 N N . TYR A 1 99 ? 8.053 -5.766 11.704 1.00 66.88 99 TYR A N 1
ATOM 761 C CA . TYR A 1 99 ? 8.119 -7.111 11.142 1.00 66.88 99 TYR A CA 1
ATOM 762 C C . TYR A 1 99 ? 9.584 -7.445 10.839 1.00 66.88 99 TYR A C 1
ATOM 764 O O . TYR A 1 99 ? 10.175 -6.855 9.941 1.00 66.88 99 TYR A O 1
ATOM 772 N N . GLY A 1 100 ? 10.177 -8.342 11.641 1.00 55.16 100 GLY A N 1
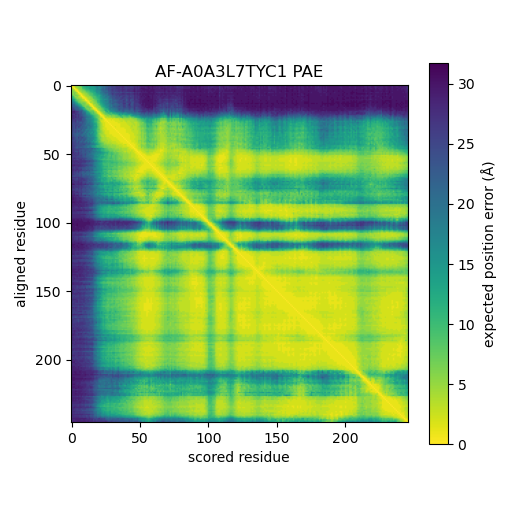ATOM 773 C CA . GLY A 1 100 ? 11.466 -9.008 11.393 1.00 55.16 100 GLY A CA 1
ATOM 774 C C . GLY A 1 100 ? 12.550 -8.155 10.721 1.00 55.16 100 GLY A C 1
ATOM 775 O O . GLY A 1 100 ? 12.950 -8.440 9.600 1.00 55.16 100 GLY A O 1
ATOM 776 N N . SER A 1 101 ? 13.055 -7.125 11.402 1.00 47.81 101 SER A N 1
ATOM 777 C CA . SER A 1 101 ? 14.041 -6.173 10.860 1.00 47.81 101 SER A CA 1
ATOM 778 C C . SER A 1 101 ? 15.439 -6.747 10.590 1.00 47.81 101 SER A C 1
ATOM 780 O O . SER A 1 101 ? 16.254 -6.072 9.966 1.00 47.81 101 SER A O 1
ATOM 782 N N . ASN A 1 102 ? 15.741 -7.960 11.065 1.00 48.72 102 ASN A N 1
ATOM 783 C CA . ASN A 1 102 ? 17.098 -8.519 11.022 1.00 48.72 102 ASN A CA 1
ATOM 784 C C . ASN A 1 102 ? 17.359 -9.429 9.821 1.00 48.72 102 ASN A C 1
ATOM 786 O O . ASN A 1 102 ? 18.505 -9.809 9.600 1.00 48.72 102 ASN A O 1
ATOM 790 N N . ASP A 1 103 ? 16.328 -9.756 9.045 1.00 48.25 103 ASP A N 1
ATOM 791 C CA . ASP A 1 103 ? 16.464 -10.628 7.890 1.00 48.25 103 ASP A CA 1
ATOM 792 C C . ASP A 1 103 ? 15.900 -9.910 6.664 1.00 48.25 103 ASP A C 1
ATOM 794 O O . ASP A 1 103 ? 14.692 -9.832 6.439 1.00 48.25 103 ASP A O 1
ATOM 798 N N . SER A 1 104 ? 16.792 -9.329 5.860 1.00 53.72 104 SER A N 1
ATOM 799 C CA . SER A 1 104 ? 16.446 -8.691 4.582 1.00 53.72 104 SER A CA 1
ATOM 800 C C . SER A 1 104 ? 15.724 -9.629 3.600 1.00 53.72 104 SER A C 1
ATOM 802 O O . SER A 1 104 ? 15.257 -9.170 2.562 1.00 53.72 104 SER A O 1
ATOM 804 N N . SER A 1 105 ? 15.636 -10.924 3.919 1.00 53.59 105 SER A N 1
ATOM 805 C CA . SER A 1 105 ? 14.951 -11.965 3.154 1.00 53.59 105 SER A CA 1
ATOM 806 C C . SER A 1 105 ? 13.416 -11.890 3.207 1.00 53.59 105 SER A C 1
ATOM 808 O O . SER A 1 105 ? 12.778 -12.426 2.307 1.00 53.59 105 SER A O 1
ATOM 810 N N . ASN A 1 106 ? 12.819 -11.187 4.181 1.00 62.78 106 ASN A N 1
ATOM 811 C CA . ASN A 1 106 ? 11.355 -11.104 4.348 1.00 62.78 106 ASN A CA 1
ATOM 812 C C . ASN A 1 106 ? 10.721 -9.785 3.863 1.00 62.78 106 ASN A C 1
ATOM 814 O O . ASN A 1 106 ? 9.536 -9.544 4.093 1.00 62.78 106 ASN A O 1
ATOM 818 N N . ASP A 1 107 ? 11.484 -8.904 3.214 1.00 79.75 107 ASP A N 1
ATOM 819 C CA . ASP A 1 107 ? 10.959 -7.628 2.722 1.00 79.75 107 ASP A CA 1
ATOM 820 C C . ASP A 1 107 ? 10.239 -7.818 1.377 1.00 79.75 107 ASP A C 1
ATOM 822 O O . ASP A 1 107 ? 10.866 -7.912 0.319 1.00 79.75 107 ASP A O 1
ATOM 826 N N . THR A 1 108 ? 8.909 -7.905 1.423 1.00 87.81 108 THR A N 1
ATOM 827 C CA . THR A 1 108 ? 8.049 -8.032 0.241 1.00 87.81 108 THR A CA 1
ATOM 828 C C . THR A 1 108 ? 7.807 -6.673 -0.407 1.00 87.81 108 THR A C 1
ATOM 830 O O . THR A 1 108 ? 7.458 -5.707 0.272 1.00 87.81 108 THR A O 1
ATOM 833 N N . TRP A 1 109 ? 7.933 -6.607 -1.731 1.00 90.88 109 TRP A N 1
ATOM 834 C CA . TRP A 1 109 ? 7.728 -5.386 -2.509 1.00 90.88 109 TRP A CA 1
ATOM 835 C C . TRP A 1 109 ? 6.539 -5.553 -3.447 1.00 90.88 109 TRP A C 1
ATOM 837 O O . TRP A 1 109 ? 6.502 -6.476 -4.255 1.00 90.88 109 TRP A O 1
ATOM 847 N N . HIS A 1 110 ? 5.564 -4.659 -3.326 1.00 91.50 110 HIS A N 1
ATOM 848 C CA . HIS A 1 110 ? 4.343 -4.662 -4.118 1.00 91.50 110 HIS A CA 1
ATOM 849 C C . HIS A 1 110 ? 4.434 -3.610 -5.216 1.00 91.50 110 HIS A C 1
ATOM 851 O O . HIS A 1 110 ? 4.831 -2.471 -4.972 1.00 91.50 110 HIS A O 1
ATOM 857 N N . MET A 1 111 ? 4.068 -3.988 -6.436 1.00 90.19 111 MET A N 1
ATOM 858 C CA . MET A 1 111 ? 4.087 -3.092 -7.588 1.00 90.19 111 MET A CA 1
ATOM 859 C C . MET A 1 111 ? 3.110 -1.926 -7.374 1.00 90.19 111 MET A C 1
ATOM 861 O O . MET A 1 111 ? 1.991 -2.139 -6.916 1.00 90.19 111 MET A O 1
ATOM 865 N N . LEU A 1 112 ? 3.521 -0.700 -7.702 1.00 89.81 112 LEU A N 1
ATOM 866 C CA . LEU A 1 112 ? 2.667 0.498 -7.697 1.00 89.81 112 LEU A CA 1
ATOM 867 C C . LEU A 1 112 ? 2.277 0.898 -9.113 1.00 89.81 112 LEU A C 1
ATOM 869 O O . LEU A 1 112 ? 1.106 1.127 -9.419 1.00 89.81 112 LEU A O 1
ATOM 873 N N . LYS A 1 113 ? 3.296 0.993 -9.965 1.00 87.75 113 LYS A N 1
ATOM 874 C CA . LYS A 1 113 ? 3.166 1.316 -11.377 1.00 87.75 113 LYS A CA 1
ATOM 875 C C . LYS A 1 113 ? 4.292 0.671 -12.156 1.00 87.75 113 LYS A C 1
ATOM 877 O O . LYS A 1 113 ? 5.422 0.592 -11.666 1.00 87.75 113 LYS A O 1
ATOM 882 N N . ALA A 1 114 ? 3.993 0.296 -13.384 1.00 83.94 114 ALA A N 1
ATOM 883 C CA . ALA A 1 114 ? 4.996 -0.050 -14.368 1.00 83.94 114 ALA A CA 1
ATOM 884 C C . ALA A 1 114 ? 4.754 0.814 -15.603 1.00 83.94 114 ALA A C 1
ATOM 886 O O . ALA A 1 114 ? 3.644 0.848 -16.132 1.00 83.94 114 ALA A O 1
ATOM 887 N N . ASP A 1 115 ? 5.801 1.472 -16.094 1.00 76.38 115 ASP A N 1
ATOM 888 C CA . ASP A 1 115 ? 5.800 2.155 -17.388 1.00 76.38 115 ASP A CA 1
ATOM 889 C C . ASP A 1 115 ? 5.931 1.105 -18.507 1.00 76.38 115 ASP A C 1
ATOM 891 O O . ASP A 1 115 ? 6.841 1.121 -19.341 1.00 76.38 115 ASP A O 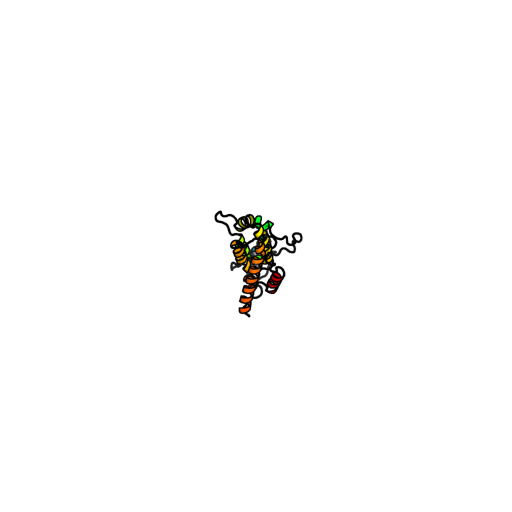1
ATOM 895 N N . SER A 1 116 ? 5.031 0.122 -18.485 1.00 64.75 116 SER A N 1
ATOM 896 C CA . SER A 1 116 ? 4.715 -0.702 -19.639 1.00 64.75 116 SER A CA 1
ATOM 897 C C . SER A 1 116 ? 3.931 0.172 -20.634 1.00 64.75 116 SER A C 1
ATOM 899 O O . SER A 1 116 ? 3.429 1.244 -20.288 1.00 64.75 116 SER A O 1
ATOM 901 N N . ARG A 1 117 ? 3.793 -0.268 -21.889 1.00 55.00 117 ARG A N 1
ATOM 902 C CA . ARG A 1 117 ? 3.082 0.477 -22.950 1.00 55.00 117 ARG A CA 1
ATOM 903 C C . ARG A 1 117 ? 1.607 0.831 -22.628 1.00 55.00 117 ARG A C 1
ATOM 905 O O . ARG A 1 117 ? 0.983 1.477 -23.463 1.00 55.00 117 ARG A O 1
ATOM 912 N N . GLY A 1 118 ? 1.066 0.431 -21.471 1.00 52.78 118 GLY A N 1
ATOM 913 C CA . GLY A 1 118 ? -0.306 0.695 -21.023 1.00 52.78 118 GLY A CA 1
ATOM 914 C C . GLY A 1 118 ? -0.465 1.571 -19.772 1.00 52.78 118 GLY A C 1
ATOM 915 O O . GLY A 1 118 ? -1.593 1.949 -19.480 1.00 52.78 118 GLY A O 1
ATOM 916 N N . GLY A 1 119 ? 0.610 1.942 -19.061 1.00 61.66 119 GLY A N 1
ATOM 917 C CA . GLY A 1 119 ? 0.493 2.747 -17.834 1.00 61.66 119 GLY A CA 1
ATOM 918 C C . GLY A 1 119 ? -0.280 2.030 -16.719 1.00 61.66 119 GLY A C 1
ATOM 919 O O . GLY A 1 119 ? -1.241 2.574 -16.175 1.00 61.66 119 GLY A O 1
ATOM 920 N N . ASP A 1 120 ? 0.132 0.804 -16.397 1.00 70.44 120 ASP A N 1
ATOM 921 C CA . ASP A 1 120 ? -0.571 -0.055 -15.444 1.00 70.44 120 ASP A CA 1
ATOM 922 C C . ASP A 1 120 ? -0.458 0.509 -14.016 1.00 70.44 120 ASP A C 1
ATOM 924 O O . ASP A 1 120 ? 0.648 0.736 -13.509 1.00 70.44 120 ASP A O 1
ATOM 928 N N . SER A 1 121 ? -1.601 0.724 -13.356 1.00 78.81 121 SER A N 1
ATOM 929 C CA . SER A 1 121 ? -1.672 1.064 -11.931 1.00 78.81 121 SER A CA 1
ATOM 930 C C . SER A 1 121 ? -2.097 -0.160 -11.136 1.00 78.81 121 SER A C 1
ATOM 932 O O . SER A 1 121 ? -3.072 -0.822 -11.480 1.00 78.81 121 SER A O 1
ATOM 934 N N . PHE A 1 122 ? -1.357 -0.450 -10.072 1.00 88.62 122 PHE A N 1
ATOM 935 C CA . PHE A 1 122 ? -1.558 -1.631 -9.244 1.00 88.62 122 PHE A CA 1
ATOM 936 C C . PHE A 1 122 ? -2.223 -1.265 -7.909 1.00 88.62 122 PHE A C 1
ATOM 938 O O . PHE A 1 122 ? -2.103 -0.123 -7.454 1.00 88.62 122 PHE A O 1
ATOM 945 N N . PRO A 1 123 ? -2.867 -2.223 -7.220 1.00 90.81 123 PRO A N 1
ATOM 946 C CA . PRO A 1 123 ? -3.663 -1.955 -6.018 1.00 90.81 123 PRO A CA 1
ATOM 947 C C . PRO A 1 123 ? -2.901 -1.235 -4.902 1.00 90.81 123 PRO A C 1
ATOM 949 O O . PRO A 1 123 ? -3.462 -0.369 -4.234 1.00 90.81 123 PRO A O 1
ATOM 952 N N . ALA A 1 124 ? -1.605 -1.522 -4.729 1.00 92.31 124 ALA A N 1
ATOM 953 C CA . ALA A 1 124 ? -0.775 -0.864 -3.719 1.00 92.31 124 ALA A CA 1
ATOM 954 C C . ALA A 1 124 ? -0.706 0.666 -3.890 1.00 92.31 124 ALA A C 1
ATOM 956 O O . ALA A 1 124 ? -0.511 1.397 -2.914 1.00 92.31 124 ALA A O 1
ATOM 957 N N . ASN A 1 125 ? -0.949 1.166 -5.107 1.00 92.19 125 ASN A N 1
ATOM 958 C CA . ASN A 1 125 ? -1.030 2.592 -5.395 1.00 92.19 125 ASN A CA 1
ATOM 959 C C . ASN A 1 125 ? -2.186 3.287 -4.657 1.00 92.19 125 ASN A C 1
ATOM 961 O O . ASN A 1 125 ? -2.087 4.482 -4.382 1.00 92.19 125 ASN A O 1
ATOM 965 N N . LEU A 1 126 ? -3.245 2.560 -4.273 1.00 94.00 126 LEU A N 1
ATOM 966 C CA . LEU A 1 126 ? -4.354 3.103 -3.481 1.00 94.00 126 LEU A CA 1
ATOM 967 C C . LEU A 1 126 ? -3.875 3.604 -2.114 1.00 94.00 126 LEU A C 1
ATOM 969 O O . LEU A 1 126 ? -4.225 4.715 -1.713 1.00 94.00 126 LEU A O 1
ATOM 973 N N . LEU A 1 127 ? -3.039 2.826 -1.418 1.00 95.12 127 LEU A N 1
ATOM 974 C CA . LEU A 1 127 ? -2.474 3.238 -0.131 1.00 95.12 127 LEU A CA 1
ATOM 975 C C . LEU A 1 127 ? -1.515 4.415 -0.319 1.00 95.12 127 LEU A C 1
ATOM 977 O O . LEU A 1 127 ? -1.662 5.428 0.359 1.00 95.12 127 LEU A O 1
ATOM 981 N N . VAL A 1 128 ? -0.569 4.311 -1.257 1.00 93.38 128 VAL A N 1
ATOM 982 C CA . VAL A 1 128 ? 0.441 5.361 -1.474 1.00 93.38 128 VAL A CA 1
ATOM 983 C C . VAL A 1 128 ? -0.212 6.691 -1.848 1.00 93.38 128 VAL A C 1
ATOM 985 O O . VAL A 1 128 ? 0.089 7.714 -1.240 1.00 93.38 128 VAL A O 1
ATOM 988 N N . THR A 1 129 ? -1.181 6.676 -2.765 1.00 92.50 129 THR A N 1
ATOM 989 C CA . THR A 1 129 ? -1.934 7.880 -3.148 1.00 92.50 129 THR A CA 1
ATOM 990 C C . THR A 1 129 ? -2.730 8.443 -1.968 1.00 92.50 129 THR A C 1
ATOM 992 O O . THR A 1 129 ? -2.771 9.656 -1.775 1.00 92.50 129 THR A O 1
ATOM 995 N N . SER A 1 130 ? -3.318 7.580 -1.130 1.00 93.50 130 SER A N 1
ATOM 996 C CA . SER A 1 130 ? -4.035 8.020 0.075 1.00 93.50 130 SER A CA 1
ATOM 997 C C . SER A 1 130 ? -3.106 8.689 1.093 1.00 93.50 130 SER A C 1
ATOM 999 O O . SER A 1 130 ? -3.500 9.670 1.725 1.00 93.50 130 SER A O 1
ATOM 1001 N N . LEU A 1 131 ? -1.871 8.193 1.235 1.00 92.56 131 LEU A N 1
ATOM 1002 C CA . LEU A 1 131 ? -0.849 8.763 2.119 1.00 92.56 131 LEU A CA 1
ATOM 1003 C C . LEU A 1 131 ? -0.330 10.120 1.622 1.00 92.56 131 LEU A C 1
ATOM 1005 O O . LEU A 1 131 ? -0.013 10.978 2.443 1.00 92.56 131 LEU A O 1
ATOM 1009 N N . MET A 1 132 ? -0.309 10.339 0.304 1.00 91.38 132 MET A N 1
ATOM 1010 C CA . MET A 1 132 ? 0.108 11.600 -0.330 1.00 91.38 132 MET A CA 1
ATOM 1011 C C . MET A 1 132 ? -0.907 12.746 -0.179 1.00 91.38 132 MET A C 1
ATOM 1013 O O . MET A 1 132 ? -0.654 13.856 -0.647 1.00 91.38 132 MET A O 1
ATOM 1017 N N . ARG A 1 133 ? -2.059 12.519 0.467 1.00 93.19 133 ARG A N 1
ATOM 1018 C CA . ARG A 1 133 ? -3.042 13.577 0.732 1.00 93.19 133 ARG A CA 1
ATOM 1019 C C . ARG A 1 133 ? -2.413 14.697 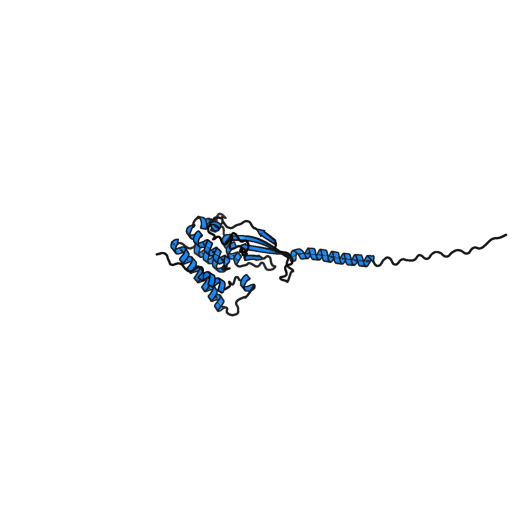1.567 1.00 93.19 133 ARG A C 1
ATOM 1021 O O . ARG A 1 133 ? -1.924 14.459 2.672 1.00 93.19 133 ARG A O 1
ATOM 1028 N N . CYS A 1 134 ? -2.530 15.930 1.085 1.00 92.81 134 CYS A N 1
ATOM 1029 C CA . CYS A 1 134 ? -2.165 17.131 1.831 1.00 92.81 134 CYS A CA 1
ATOM 1030 C C . CYS A 1 134 ? -3.392 17.823 2.445 1.00 92.81 134 CYS A C 1
ATOM 1032 O O . CYS A 1 134 ? -4.516 17.687 1.956 1.00 92.81 134 CYS A O 1
ATOM 1034 N N . ASN A 1 135 ? -3.175 18.574 3.525 1.00 91.38 135 ASN A N 1
ATOM 1035 C CA . ASN A 1 135 ? -4.156 19.511 4.071 1.00 91.38 135 ASN A CA 1
ATOM 1036 C C . ASN A 1 135 ? -4.142 20.852 3.297 1.00 91.38 135 ASN A C 1
ATOM 1038 O O . ASN A 1 135 ? -3.397 21.023 2.332 1.00 91.38 135 ASN A O 1
ATOM 1042 N N . VAL A 1 136 ? -4.952 21.823 3.7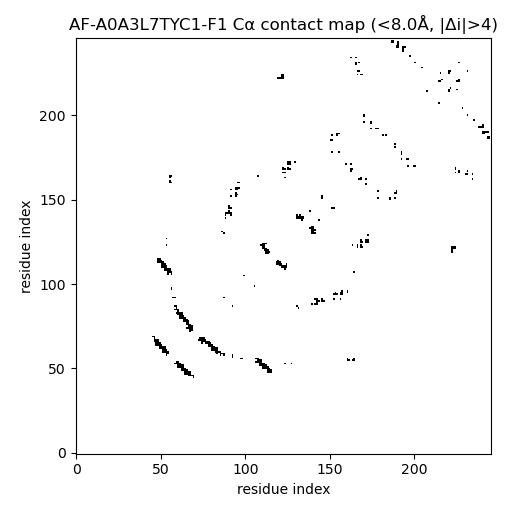35 1.00 91.00 136 VAL A N 1
ATOM 1043 C CA . VAL A 1 136 ? -5.047 23.160 3.107 1.00 91.00 136 VAL A CA 1
ATOM 1044 C C . VAL A 1 136 ? -3.743 23.969 3.159 1.00 91.00 136 VAL A C 1
ATOM 1046 O O . VAL A 1 136 ? -3.559 24.882 2.362 1.00 91.00 136 VAL A O 1
ATOM 1049 N N . GLU A 1 137 ? -2.826 23.616 4.058 1.00 91.56 137 GLU A N 1
ATOM 1050 C CA . GLU A 1 137 ? -1.503 24.234 4.222 1.00 91.56 137 GLU A CA 1
ATOM 1051 C C . GLU A 1 137 ? -0.411 23.484 3.441 1.00 91.56 137 GLU A C 1
ATOM 1053 O O . GLU A 1 137 ? 0.778 23.734 3.631 1.00 91.56 137 GLU A O 1
ATOM 1058 N N . ASN A 1 138 ? -0.802 22.547 2.570 1.00 91.00 138 ASN A N 1
ATOM 1059 C CA . ASN A 1 138 ? 0.097 21.680 1.811 1.00 91.00 138 ASN A CA 1
ATOM 1060 C C . ASN A 1 138 ? 1.016 20.800 2.689 1.00 91.00 138 ASN A C 1
ATOM 1062 O O . ASN A 1 138 ? 2.106 20.411 2.273 1.00 91.00 138 ASN A O 1
ATOM 1066 N N . GLN A 1 139 ? 0.587 20.477 3.910 1.00 90.56 139 GLN A N 1
ATOM 1067 C CA . GLN A 1 139 ? 1.286 19.544 4.795 1.00 90.56 139 GLN A CA 1
ATOM 1068 C C . GLN A 1 139 ? 0.692 18.134 4.677 1.00 90.56 139 GLN A C 1
ATOM 1070 O O . GLN A 1 139 ? -0.520 18.012 4.463 1.00 90.56 139 GLN A O 1
ATOM 1075 N N . PRO A 1 140 ? 1.487 17.065 4.889 1.00 93.38 140 PRO A N 1
ATOM 1076 C CA . PRO A 1 140 ? 0.986 15.692 4.873 1.00 93.38 140 PRO A CA 1
ATOM 1077 C C . PRO A 1 140 ? -0.159 15.487 5.874 1.00 93.38 140 PRO A C 1
ATOM 1079 O O . PRO A 1 140 ? 0.038 15.529 7.093 1.00 93.38 140 PRO A O 1
ATOM 1082 N N . TYR A 1 141 ? -1.364 15.236 5.357 1.00 95.94 141 TYR A N 1
ATOM 1083 C CA . TYR A 1 141 ? -2.598 15.177 6.142 1.00 95.94 141 TYR A CA 1
ATOM 1084 C C . TYR A 1 141 ? -2.523 14.100 7.225 1.00 95.94 141 TYR A C 1
ATOM 1086 O O . TYR A 1 141 ? -2.750 14.378 8.401 1.00 95.94 141 TYR A O 1
ATOM 1094 N N . TRP A 1 142 ? -2.138 12.880 6.843 1.00 96.19 142 TRP A N 1
ATOM 1095 C CA . TRP A 1 142 ? -2.076 11.745 7.763 1.00 96.19 142 TRP A CA 1
ATOM 1096 C C . TRP A 1 142 ? -0.987 11.894 8.824 1.00 96.19 142 TRP A C 1
ATOM 1098 O O . TRP A 1 142 ? -1.144 11.383 9.931 1.00 96.19 142 TRP A O 1
ATOM 1108 N N . GLY A 1 143 ? 0.081 12.643 8.536 1.00 95.31 143 GLY A N 1
ATOM 1109 C CA . GLY A 1 143 ? 1.098 12.989 9.529 1.00 95.31 143 GLY A CA 1
ATOM 1110 C C . GLY A 1 143 ? 0.542 13.901 10.625 1.00 95.31 143 GLY A C 1
ATOM 1111 O O . GLY A 1 143 ? 0.714 13.623 11.816 1.00 95.31 143 GLY A O 1
ATOM 1112 N N . ALA A 1 144 ? -0.182 14.952 10.231 1.00 95.69 144 ALA A N 1
ATOM 1113 C CA . ALA A 1 144 ? -0.853 15.856 11.162 1.00 95.69 144 ALA A CA 1
ATOM 1114 C C . ALA A 1 144 ? -1.982 15.149 11.935 1.00 95.69 144 ALA A C 1
ATOM 1116 O O . ALA A 1 144 ? -2.058 15.269 13.159 1.00 95.69 144 ALA A O 1
ATOM 1117 N N . TRP A 1 145 ? -2.808 14.354 11.242 1.00 96.75 145 TRP A N 1
ATOM 1118 C CA . TRP A 1 145 ? -3.880 13.566 11.854 1.00 96.75 145 TRP A CA 1
ATOM 1119 C C . TRP A 1 145 ? -3.323 12.614 12.916 1.00 96.75 145 TRP A C 1
ATOM 1121 O O . TRP A 1 145 ? -3.742 12.683 14.066 1.00 96.75 145 TRP A O 1
ATOM 1131 N N . SER A 1 146 ? -2.298 11.821 12.589 1.00 97.00 146 SER A N 1
ATOM 1132 C CA . SER A 1 146 ? -1.703 10.854 13.532 1.00 97.00 146 SER A CA 1
ATOM 1133 C C . SER A 1 146 ? -1.064 11.523 14.746 1.00 97.00 146 SER A C 1
ATOM 1135 O O . SER A 1 146 ? -1.085 10.988 15.852 1.00 97.00 146 SER A O 1
ATOM 1137 N N . SER A 1 147 ? -0.516 12.725 14.561 1.00 96.12 147 SER A N 1
ATOM 1138 C CA . SER A 1 147 ? 0.055 13.504 15.664 1.00 96.12 147 SER A CA 1
ATOM 1139 C C . SER A 1 147 ? -1.019 14.002 16.634 1.00 96.12 147 SER A C 1
ATOM 1141 O O . SER A 1 147 ? -0.790 14.004 17.843 1.00 96.12 147 SER A O 1
ATOM 1143 N N . LYS A 1 148 ? -2.189 14.390 16.110 1.00 96.31 148 LYS A N 1
ATOM 1144 C CA . LYS A 1 148 ? -3.349 14.858 16.883 1.00 96.31 148 LYS A CA 1
ATOM 1145 C C . LYS A 1 148 ? -4.148 13.711 17.517 1.00 96.31 148 LYS A C 1
ATOM 1147 O O . LYS A 1 148 ? -4.738 13.889 18.576 1.00 96.31 148 LYS A O 1
ATOM 1152 N N . HIS A 1 149 ? -4.159 12.548 16.874 1.00 96.38 149 HIS A N 1
ATOM 1153 C CA . HIS A 1 149 ? -5.003 11.396 17.184 1.00 96.38 149 HIS A CA 1
ATOM 1154 C C . HIS A 1 149 ? -4.160 10.170 17.564 1.00 96.38 149 HIS A C 1
ATOM 1156 O O . HIS A 1 149 ? -4.311 9.101 16.980 1.00 96.38 149 HIS A O 1
ATOM 1162 N N . GLN A 1 150 ? -3.245 10.325 18.525 1.00 96.38 150 GLN A N 1
ATOM 1163 C CA . GLN A 1 150 ? -2.202 9.325 18.804 1.00 96.38 150 GLN A CA 1
ATOM 1164 C C . GLN A 1 150 ? -2.760 7.941 19.166 1.00 96.38 150 GLN A C 1
ATOM 1166 O O . GLN A 1 150 ? -2.254 6.938 18.674 1.00 96.38 150 GLN A O 1
ATOM 1171 N N . GLY A 1 151 ? -3.826 7.888 19.965 1.00 95.56 151 GLY A N 1
ATOM 1172 C CA . GLY A 1 151 ? -4.485 6.638 20.344 1.00 95.56 151 GLY A CA 1
ATOM 1173 C C . GLY A 1 151 ? -5.128 5.893 19.173 1.00 95.56 151 GLY A C 1
ATOM 1174 O O . GLY A 1 151 ? -4.905 4.697 18.969 1.00 95.56 151 GLY A O 1
ATOM 1175 N N . TYR A 1 152 ? -5.854 6.626 18.323 1.00 97.06 152 TYR A N 1
ATOM 1176 C CA . TYR A 1 152 ? -6.414 6.077 17.087 1.00 97.06 152 TYR A CA 1
ATOM 1177 C C . TYR A 1 152 ? -5.313 5.631 16.117 1.00 97.06 152 TYR A C 1
ATOM 1179 O O . TYR A 1 152 ? -5.409 4.551 15.539 1.00 97.06 152 TYR A O 1
ATOM 1187 N N . ALA A 1 153 ? -4.245 6.419 15.967 1.00 97.38 153 ALA A N 1
ATOM 1188 C CA . ALA A 1 153 ? -3.121 6.124 15.080 1.00 97.38 153 ALA A CA 1
ATOM 1189 C C . ALA A 1 153 ? -2.366 4.847 15.484 1.00 97.38 153 ALA A C 1
ATOM 1191 O O . ALA A 1 153 ? -2.110 3.998 14.628 1.00 97.38 153 ALA A O 1
ATOM 1192 N N . ALA A 1 154 ? -2.122 4.663 16.786 1.00 96.44 154 ALA A N 1
ATOM 1193 C CA . ALA A 1 154 ? -1.494 3.464 17.343 1.00 96.44 154 ALA A CA 1
ATOM 1194 C C . ALA A 1 154 ? -2.290 2.175 17.066 1.00 96.44 154 ALA A C 1
ATOM 1196 O O . ALA A 1 154 ? -1.724 1.084 17.056 1.00 96.44 154 ALA A O 1
ATOM 1197 N N . THR A 1 155 ? -3.597 2.291 16.812 1.00 96.56 155 THR A N 1
ATOM 1198 C CA . THR A 1 155 ? -4.450 1.168 16.394 1.00 96.56 155 THR A CA 1
ATOM 1199 C C . THR A 1 155 ? -4.530 1.052 14.868 1.00 96.56 155 THR A C 1
ATOM 1201 O O . THR A 1 155 ? -4.415 -0.043 14.317 1.00 96.56 155 THR A O 1
ATOM 1204 N N . LEU A 1 156 ? -4.715 2.177 14.173 1.00 97.88 156 LEU A N 1
ATOM 1205 C CA . LEU A 1 156 ? -4.956 2.235 12.733 1.00 97.88 156 LEU A CA 1
ATOM 1206 C C . LEU A 1 156 ? -3.762 1.728 11.920 1.00 97.88 156 LEU A C 1
ATOM 1208 O O . LEU A 1 156 ? -3.930 0.873 11.052 1.00 97.88 156 LEU A O 1
ATOM 1212 N N . TRP A 1 157 ? -2.563 2.256 12.169 1.00 97.38 157 TRP A N 1
ATOM 1213 C CA . TRP A 1 157 ? -1.415 2.012 11.293 1.00 97.38 157 TRP A CA 1
ATOM 1214 C C . TRP A 1 157 ? -0.926 0.562 11.296 1.00 97.38 157 TRP A C 1
ATOM 1216 O O . TRP A 1 157 ? -0.700 0.041 10.201 1.00 97.38 157 TRP A O 1
ATOM 1226 N N . PRO A 1 158 ? -0.860 -0.146 12.442 1.00 96.12 158 PRO A N 1
ATOM 1227 C CA . PRO A 1 158 ? -0.618 -1.587 12.448 1.00 96.12 158 PRO A CA 1
ATOM 1228 C C . PRO A 1 158 ? -1.615 -2.385 11.606 1.00 96.12 158 PRO A C 1
ATOM 1230 O O . PRO A 1 158 ? -1.228 -3.338 10.933 1.00 96.12 158 PRO A O 1
ATOM 1233 N N . ILE A 1 159 ? -2.896 -2.004 11.627 1.00 96.94 159 ILE A N 1
ATOM 1234 C CA . ILE A 1 159 ? -3.944 -2.691 10.865 1.00 96.94 159 ILE A CA 1
ATOM 1235 C C . ILE A 1 159 ? -3.778 -2.413 9.370 1.00 96.94 159 ILE A C 1
ATOM 1237 O O . ILE A 1 159 ? -3.765 -3.356 8.583 1.00 96.94 159 ILE A O 1
ATOM 1241 N N . ILE A 1 160 ? -3.565 -1.154 8.970 1.00 97.56 160 ILE A N 1
ATOM 1242 C CA . ILE A 1 160 ? -3.287 -0.791 7.569 1.00 97.56 160 ILE A CA 1
ATOM 1243 C C . ILE A 1 160 ? -2.041 -1.519 7.051 1.00 97.56 160 ILE A C 1
ATOM 1245 O O . ILE A 1 160 ? -2.042 -2.027 5.931 1.00 97.56 160 ILE A O 1
ATOM 1249 N N . GLN A 1 161 ? -0.993 -1.615 7.871 1.00 95.69 161 GLN A N 1
ATOM 1250 C CA . GLN A 1 161 ? 0.219 -2.360 7.549 1.00 95.69 161 GLN A CA 1
ATOM 1251 C C . GLN A 1 161 ? -0.074 -3.850 7.335 1.00 95.69 161 GLN A C 1
ATOM 1253 O O . GLN A 1 161 ? 0.300 -4.398 6.299 1.00 95.69 161 GLN A O 1
ATOM 1258 N N . ALA A 1 162 ? -0.794 -4.495 8.257 1.00 94.88 162 ALA A N 1
ATOM 1259 C CA . ALA A 1 162 ? -1.167 -5.903 8.137 1.00 94.88 162 ALA A CA 1
ATOM 1260 C C . ALA A 1 162 ? -2.059 -6.175 6.910 1.00 94.88 162 ALA A C 1
ATOM 1262 O O . ALA A 1 162 ? -1.889 -7.187 6.226 1.00 94.88 162 ALA A O 1
ATOM 1263 N N . MET A 1 163 ? -2.988 -5.263 6.604 1.00 95.44 163 MET A N 1
ATOM 1264 C CA . MET A 1 163 ? -3.821 -5.322 5.400 1.00 95.44 163 MET A CA 1
ATOM 1265 C C . MET A 1 163 ? -2.972 -5.224 4.131 1.00 95.44 163 MET A C 1
ATOM 1267 O O . MET A 1 163 ? -3.125 -6.039 3.223 1.00 95.44 163 MET A O 1
ATOM 1271 N N . ALA A 1 164 ? -2.041 -4.269 4.082 1.00 94.88 164 ALA A N 1
ATOM 1272 C CA . ALA A 1 164 ? -1.139 -4.082 2.952 1.00 94.88 164 ALA A CA 1
ATOM 1273 C C . ALA A 1 164 ? -0.224 -5.300 2.738 1.00 94.88 164 ALA A C 1
ATOM 1275 O O . ALA A 1 164 ? -0.037 -5.720 1.600 1.00 94.88 164 ALA A O 1
ATOM 1276 N N . MET A 1 165 ? 0.278 -5.919 3.813 1.00 92.44 165 MET A N 1
ATOM 1277 C CA . MET A 1 165 ? 1.030 -7.183 3.749 1.00 92.44 165 MET A CA 1
ATOM 1278 C C . MET A 1 165 ? 0.195 -8.348 3.198 1.00 92.44 165 MET A C 1
ATOM 1280 O O . MET A 1 165 ? 0.749 -9.285 2.632 1.00 92.44 165 MET A O 1
ATOM 1284 N N . SER A 1 166 ? -1.131 -8.276 3.330 1.00 91.50 166 SER A N 1
ATOM 1285 C CA . SER A 1 166 ? -2.072 -9.294 2.845 1.00 91.50 166 SER A CA 1
ATOM 1286 C C . SER A 1 166 ? -2.748 -8.913 1.523 1.00 91.50 166 SER A C 1
ATOM 1288 O O . SER A 1 166 ? -3.781 -9.478 1.174 1.00 91.50 166 SER A O 1
ATOM 1290 N N . ASN A 1 167 ? -2.200 -7.927 0.801 1.00 91.62 167 ASN A N 1
ATOM 1291 C CA . ASN A 1 167 ? -2.735 -7.388 -0.455 1.00 91.62 167 ASN A CA 1
ATOM 1292 C C . ASN A 1 167 ? -4.174 -6.829 -0.387 1.00 91.62 167 ASN A C 1
ATOM 1294 O O . ASN A 1 167 ? -4.788 -6.574 -1.423 1.00 91.62 167 ASN A O 1
ATOM 1298 N N . LEU A 1 168 ? -4.706 -6.539 0.806 1.00 93.94 168 LEU A N 1
ATOM 1299 C CA . LEU A 1 168 ? -6.055 -5.990 1.035 1.00 93.94 168 LEU A CA 1
ATOM 1300 C C . LEU A 1 168 ? -6.133 -4.474 0.756 1.00 93.94 168 LEU A C 1
ATOM 1302 O O . LEU A 1 168 ? -6.670 -3.690 1.538 1.00 93.94 168 LEU A O 1
ATOM 1306 N N . TYR A 1 169 ? -5.545 -4.029 -0.355 1.00 95.00 169 TYR A N 1
ATOM 1307 C CA . TYR A 1 169 ? -5.407 -2.608 -0.684 1.00 95.00 169 TYR A CA 1
ATOM 1308 C C . TYR A 1 169 ? -6.713 -1.922 -1.079 1.00 95.00 169 TYR A C 1
ATOM 1310 O O . TYR A 1 169 ? -6.850 -0.716 -0.893 1.00 95.00 169 TYR A O 1
ATOM 1318 N N . HIS A 1 170 ? -7.672 -2.672 -1.613 1.00 93.62 170 HIS A N 1
ATOM 1319 C CA . HIS A 1 170 ? -8.963 -2.132 -2.040 1.00 93.62 170 HIS A CA 1
ATOM 1320 C C . HIS A 1 170 ? -9.834 -1.673 -0.867 1.00 93.62 170 HIS A C 1
ATOM 1322 O O . HIS A 1 170 ? -10.675 -0.792 -1.024 1.00 93.62 170 HIS A O 1
ATOM 1328 N N . GLU A 1 171 ? -9.635 -2.256 0.311 1.00 94.56 171 GLU A N 1
ATOM 1329 C CA . GLU A 1 171 ? -10.363 -1.919 1.529 1.00 94.56 171 GLU A CA 1
ATOM 1330 C C . GLU A 1 171 ? -9.774 -0.680 2.215 1.00 94.56 171 GLU A C 1
ATOM 1332 O O . GLU A 1 171 ? -10.506 0.079 2.849 1.00 94.56 171 GLU A O 1
ATOM 1337 N N . ILE A 1 172 ? -8.467 -0.442 2.060 1.00 96.12 172 ILE A N 1
ATOM 1338 C CA . ILE A 1 172 ? -7.724 0.618 2.757 1.00 96.12 172 ILE A CA 1
ATOM 1339 C C . ILE A 1 172 ? -8.363 2.013 2.622 1.00 96.12 172 ILE A C 1
ATOM 1341 O O . ILE A 1 172 ? -8.502 2.672 3.653 1.00 96.12 172 ILE A O 1
ATOM 1345 N N . PRO A 1 173 ? -8.790 2.494 1.435 1.00 96.19 173 PRO A N 1
ATOM 1346 C CA . PRO A 1 173 ? -9.412 3.816 1.323 1.00 96.19 173 PRO A CA 1
ATOM 1347 C C . PRO A 1 173 ? -10.654 3.983 2.209 1.00 96.19 173 PRO A C 1
ATOM 1349 O O . PRO A 1 173 ? -10.827 5.019 2.849 1.00 96.19 173 PRO A O 1
ATOM 1352 N N . GLU A 1 174 ? -11.494 2.950 2.303 1.00 95.38 174 GLU A N 1
ATOM 1353 C CA . GLU A 1 174 ? -12.687 2.968 3.155 1.00 95.38 174 GLU A CA 1
ATOM 1354 C C . GLU A 1 174 ? -12.332 2.907 4.644 1.00 95.38 174 GLU A C 1
ATOM 1356 O O . GLU A 1 174 ? -12.981 3.565 5.455 1.00 95.38 174 GLU A O 1
ATOM 1361 N N . VAL A 1 175 ? -11.277 2.172 5.004 1.00 97.31 175 VAL A N 1
ATOM 1362 C CA . VAL A 1 175 ? -10.757 2.111 6.380 1.00 97.31 175 VAL A CA 1
ATOM 1363 C C . VAL A 1 175 ? -10.213 3.467 6.825 1.00 97.31 175 VAL A C 1
ATOM 1365 O O . VAL A 1 175 ? -10.516 3.935 7.921 1.00 97.31 175 VAL A O 1
ATOM 1368 N N . LEU A 1 176 ? -9.459 4.140 5.956 1.00 97.88 176 LEU A N 1
ATOM 1369 C CA . LEU A 1 176 ? -8.968 5.492 6.206 1.00 97.88 176 LEU A CA 1
ATOM 1370 C C . LEU A 1 176 ? -10.127 6.493 6.323 1.00 97.88 176 LEU A C 1
ATOM 1372 O O . LEU A 1 176 ? -10.147 7.311 7.242 1.00 97.88 176 LEU A O 1
ATOM 1376 N N . ARG A 1 177 ? -11.136 6.392 5.449 1.00 96.81 177 ARG A N 1
ATOM 1377 C CA . ARG A 1 177 ? -12.350 7.219 5.522 1.00 96.81 177 ARG A CA 1
ATOM 1378 C C . ARG A 1 177 ? -13.117 6.998 6.829 1.00 96.81 177 ARG A C 1
ATOM 1380 O O . ARG A 1 177 ? -13.604 7.961 7.415 1.00 96.81 177 ARG A O 1
ATOM 1387 N N . PHE A 1 178 ? -13.217 5.751 7.293 1.00 97.75 178 PHE A N 1
ATOM 1388 C CA . PHE A 1 178 ? -13.793 5.430 8.598 1.00 97.75 178 PHE A CA 1
ATOM 1389 C C . PHE A 1 178 ? -13.009 6.115 9.724 1.00 97.75 178 PHE A C 1
ATOM 1391 O O . PHE A 1 178 ? -13.615 6.788 10.552 1.00 97.75 178 PHE A O 1
ATOM 1398 N N . ALA A 1 179 ? -11.678 6.005 9.726 1.00 97.44 179 ALA A N 1
ATOM 1399 C CA . ALA A 1 179 ? -10.837 6.603 10.761 1.00 97.44 179 ALA A CA 1
ATOM 1400 C C . ALA A 1 179 ? -10.956 8.135 10.816 1.00 97.44 179 ALA A C 1
ATOM 1402 O O . ALA A 1 179 ? -10.983 8.713 11.898 1.00 97.44 179 ALA A O 1
ATOM 1403 N N . GLU A 1 180 ? -11.074 8.792 9.660 1.00 96.56 180 GLU A N 1
ATOM 1404 C CA . GLU A 1 180 ? -11.300 10.239 9.578 1.00 96.56 180 GLU A CA 1
ATOM 1405 C C . GLU A 1 180 ? -12.671 10.656 10.133 1.00 96.56 180 GLU A C 1
ATOM 1407 O O . GLU A 1 180 ? -12.784 11.696 10.780 1.00 96.56 180 GLU A O 1
ATOM 1412 N N . ALA A 1 181 ? -13.711 9.857 9.884 1.00 97.38 181 ALA A N 1
ATOM 1413 C CA . ALA A 1 181 ? -15.080 10.163 10.295 1.00 97.38 181 ALA A CA 1
ATOM 1414 C C . ALA A 1 181 ? -15.414 9.721 11.731 1.00 97.38 181 ALA A C 1
ATOM 1416 O O . ALA A 1 181 ? -16.442 10.133 12.273 1.00 97.38 181 ALA A O 1
ATOM 1417 N N . TYR A 1 182 ? -14.591 8.865 12.338 1.00 97.50 182 TYR A N 1
ATOM 1418 C CA . TYR A 1 182 ? -14.866 8.302 13.652 1.00 97.50 182 TYR A CA 1
ATOM 1419 C C . TYR A 1 182 ? -14.762 9.362 14.756 1.00 97.50 182 TYR A C 1
ATOM 1421 O O . TYR A 1 182 ? -13.744 10.032 14.921 1.00 97.50 182 TYR A O 1
ATOM 1429 N N . SER A 1 183 ? -15.827 9.482 15.545 1.00 95.00 183 SER A N 1
ATOM 1430 C CA . SER A 1 183 ? -15.942 10.430 16.660 1.00 95.00 183 SER A CA 1
ATOM 1431 C C . SER A 1 183 ? -16.338 9.765 17.983 1.00 95.00 183 SER A C 1
ATOM 1433 O O . SER A 1 183 ? -16.643 10.458 18.954 1.00 95.00 183 SER A O 1
ATOM 1435 N N . GLY A 1 184 ? -16.357 8.428 18.021 1.00 94.06 184 GLY A N 1
ATOM 1436 C CA . GLY A 1 184 ? -16.660 7.656 19.223 1.00 94.06 184 GLY A CA 1
ATOM 1437 C C . GLY A 1 184 ? -15.496 7.614 20.223 1.00 94.06 184 GLY A C 1
ATOM 1438 O O . GLY A 1 184 ? -14.467 8.249 20.005 1.00 94.06 184 GLY A O 1
ATOM 1439 N N . PRO A 1 185 ? -15.632 6.860 21.326 1.00 94.81 185 PRO A N 1
ATOM 1440 C CA . PRO A 1 185 ? -14.562 6.672 22.303 1.00 94.81 185 PRO A CA 1
ATOM 1441 C C . PRO A 1 185 ? -13.356 5.924 21.721 1.00 94.81 185 PRO A C 1
ATOM 1443 O O . PRO A 1 185 ? -13.510 5.029 20.887 1.00 94.81 185 PRO A O 1
ATOM 1446 N N . GLU A 1 186 ? -12.159 6.231 22.222 1.00 93.69 186 GLU A N 1
ATOM 1447 C CA . GLU A 1 186 ? -10.910 5.572 21.812 1.00 93.69 186 GLU A CA 1
ATOM 1448 C C . GLU A 1 186 ? -10.922 4.060 22.060 1.00 93.69 186 GLU A C 1
ATOM 1450 O O . GLU A 1 186 ? -10.565 3.286 21.175 1.00 93.69 186 GLU A O 1
ATOM 1455 N N . ASN A 1 187 ? -11.443 3.634 23.211 1.00 93.44 187 ASN A N 1
ATOM 1456 C CA . ASN A 1 187 ? -11.514 2.221 23.597 1.00 93.44 187 ASN A CA 1
ATOM 1457 C C . ASN A 1 187 ? -12.410 1.369 22.680 1.00 93.44 187 ASN A C 1
ATOM 1459 O O . ASN A 1 187 ? -12.266 0.148 22.642 1.00 93.44 187 ASN A O 1
ATOM 1463 N N . ASP A 1 188 ? -13.322 2.005 21.942 1.00 95.75 188 ASP A N 1
ATOM 1464 C CA . ASP A 1 188 ? -14.226 1.341 20.998 1.00 95.75 188 ASP A CA 1
ATOM 1465 C C . ASP A 1 188 ? -13.682 1.352 19.562 1.00 95.75 188 ASP A C 1
ATOM 1467 O O . ASP A 1 188 ? -14.173 0.616 18.704 1.00 95.75 188 ASP A O 1
ATOM 1471 N N . PHE A 1 189 ? -12.641 2.144 19.284 1.00 96.75 189 PHE A N 1
ATOM 1472 C CA . PHE A 1 189 ? -12.138 2.345 17.927 1.00 96.75 189 PHE A CA 1
ATOM 1473 C C . PHE A 1 189 ? -11.684 1.040 17.275 1.00 96.75 189 PHE A C 1
ATOM 1475 O O . PHE A 1 189 ? -12.076 0.756 16.148 1.00 96.75 189 PHE A O 1
ATOM 1482 N N . ALA A 1 190 ? -10.909 0.217 17.989 1.00 96.44 190 ALA A N 1
ATOM 1483 C CA . ALA A 1 190 ? -10.433 -1.066 17.472 1.00 96.44 190 ALA A CA 1
ATOM 1484 C C . ALA A 1 190 ? -11.590 -2.013 17.111 1.00 96.44 190 ALA A C 1
ATOM 1486 O O . ALA A 1 190 ? -11.537 -2.688 16.082 1.00 96.44 190 ALA A O 1
ATOM 1487 N N . HIS A 1 191 ? -12.643 -2.035 17.936 1.00 96.62 191 HIS A N 1
ATOM 1488 C CA . HIS A 1 191 ? -13.839 -2.840 17.699 1.00 96.62 191 HIS A CA 1
ATOM 1489 C C . HIS A 1 191 ? -14.558 -2.396 16.422 1.00 96.62 191 HIS A C 1
ATOM 1491 O O . HIS A 1 191 ? -14.754 -3.200 15.511 1.00 96.62 191 HIS A O 1
ATOM 1497 N N . GLU A 1 192 ? -14.915 -1.113 16.333 1.00 97.50 192 GLU A N 1
ATOM 1498 C CA . GLU A 1 192 ? -15.687 -0.579 15.206 1.00 97.50 192 GLU A CA 1
ATOM 1499 C C . GLU A 1 192 ? -14.880 -0.589 13.894 1.00 97.50 192 GLU A C 1
ATOM 1501 O O . GLU A 1 192 ? -15.424 -0.878 12.823 1.00 97.50 192 GLU A O 1
ATOM 1506 N N . LEU A 1 193 ? -13.565 -0.359 13.972 1.00 97.31 193 LEU A N 1
ATOM 1507 C CA . LEU A 1 193 ? -12.644 -0.454 12.841 1.00 97.31 193 LEU A CA 1
ATOM 1508 C C . LEU A 1 193 ? -12.594 -1.881 12.283 1.00 97.31 193 LEU A C 1
ATOM 1510 O O . LEU A 1 193 ? -12.828 -2.086 11.092 1.00 97.31 193 LEU A O 1
ATOM 1514 N N . LEU A 1 194 ? -12.320 -2.879 13.133 1.00 97.12 194 LEU A N 1
ATOM 1515 C CA . LEU A 1 194 ? -12.216 -4.273 12.694 1.00 97.12 194 LEU A CA 1
ATOM 1516 C C . LEU A 1 194 ? -13.555 -4.812 12.207 1.00 97.12 194 LEU A C 1
ATOM 1518 O O . LEU A 1 194 ? -13.581 -5.505 11.191 1.00 97.12 194 LEU A O 1
ATOM 1522 N N . LYS A 1 195 ? -14.664 -4.442 12.853 1.00 96.94 195 LYS A N 1
ATOM 1523 C CA . LYS A 1 195 ? -16.011 -4.750 12.369 1.00 96.94 195 LYS A CA 1
ATOM 1524 C C . LYS A 1 195 ? -16.234 -4.213 10.954 1.00 96.94 195 LYS A C 1
ATOM 1526 O O . LYS A 1 195 ? -16.614 -4.978 10.069 1.00 96.94 195 LYS A O 1
ATOM 1531 N N . THR A 1 196 ? -15.916 -2.939 10.718 1.00 96.56 196 THR A N 1
ATOM 1532 C CA . THR A 1 196 ? -16.031 -2.318 9.389 1.00 96.56 196 THR A CA 1
ATOM 1533 C C . THR A 1 196 ? -15.180 -3.058 8.355 1.00 96.56 196 THR A C 1
ATOM 1535 O O . THR A 1 196 ? -15.648 -3.342 7.253 1.00 96.56 196 THR A O 1
ATOM 1538 N N . ILE A 1 197 ? -13.943 -3.426 8.703 1.00 96.81 197 ILE A N 1
ATOM 1539 C CA . ILE A 1 197 ? -13.056 -4.178 7.805 1.00 96.81 197 ILE A CA 1
ATOM 1540 C C . ILE A 1 197 ? -13.644 -5.553 7.463 1.00 96.81 197 ILE A C 1
ATOM 1542 O O . ILE A 1 197 ? -13.692 -5.914 6.286 1.00 96.81 197 ILE A O 1
ATOM 1546 N N . HIS A 1 198 ? -14.130 -6.300 8.461 1.00 96.19 198 HIS A N 1
ATOM 1547 C CA . HIS A 1 198 ? -14.749 -7.614 8.256 1.00 96.19 198 HIS A CA 1
ATOM 1548 C C . HIS A 1 198 ? -15.939 -7.524 7.300 1.00 96.19 198 HIS A C 1
ATOM 1550 O O . HIS A 1 198 ? -16.024 -8.292 6.341 1.00 96.19 198 HIS A O 1
ATOM 1556 N N . GLU A 1 199 ? -16.823 -6.550 7.523 1.00 95.62 199 GLU A N 1
ATOM 1557 C CA . GLU A 1 199 ? -17.984 -6.305 6.668 1.00 95.62 199 GLU A CA 1
ATOM 1558 C C . GLU A 1 199 ? -17.568 -5.993 5.225 1.00 95.62 199 GLU A C 1
ATOM 1560 O O . GLU A 1 199 ? -18.140 -6.550 4.288 1.00 95.62 199 GLU A O 1
ATOM 1565 N N . LYS A 1 200 ? -16.545 -5.153 5.015 1.00 94.56 200 LYS A N 1
ATOM 1566 C CA . LYS A 1 200 ? -16.070 -4.798 3.666 1.00 94.56 200 LYS A CA 1
ATOM 1567 C C . LYS A 1 200 ? -15.428 -5.969 2.933 1.00 94.56 200 LYS A C 1
ATOM 1569 O O . LYS A 1 200 ? -15.727 -6.168 1.753 1.00 94.56 200 LYS A O 1
ATOM 1574 N N . ILE A 1 201 ? -14.598 -6.756 3.617 1.00 93.12 201 ILE A N 1
ATOM 1575 C CA . ILE A 1 201 ? -13.968 -7.945 3.029 1.00 93.12 201 ILE A CA 1
ATOM 1576 C C . ILE A 1 201 ? -15.044 -8.962 2.639 1.00 93.12 201 ILE A C 1
ATOM 1578 O O . ILE A 1 201 ? -15.028 -9.467 1.514 1.00 93.12 201 ILE A O 1
ATOM 1582 N N . GLN A 1 202 ? -16.022 -9.210 3.516 1.00 91.50 202 GLN A N 1
ATOM 1583 C CA . GLN A 1 202 ? -17.112 -10.139 3.229 1.00 91.50 202 GLN A CA 1
ATOM 1584 C C . GLN A 1 202 ? -18.011 -9.632 2.092 1.00 91.50 202 GLN A C 1
ATOM 1586 O O . GLN A 1 202 ? -18.270 -10.372 1.148 1.00 91.50 202 GLN A O 1
ATOM 1591 N N . GLN A 1 203 ? -18.391 -8.350 2.097 1.00 91.44 203 GLN A N 1
ATOM 1592 C CA . GLN A 1 203 ? -19.168 -7.739 1.015 1.00 91.44 203 GLN A CA 1
ATOM 1593 C C . GLN A 1 203 ? -18.449 -7.858 -0.336 1.00 91.44 203 GLN A C 1
ATOM 1595 O O . GLN A 1 203 ? -19.078 -8.089 -1.372 1.00 91.44 203 GLN A O 1
ATOM 1600 N N . ARG A 1 204 ? -17.122 -7.678 -0.362 1.00 89.12 204 ARG A N 1
ATOM 1601 C CA . ARG A 1 204 ? -16.342 -7.871 -1.586 1.00 89.12 204 ARG A CA 1
ATOM 1602 C C . ARG A 1 204 ? -16.341 -9.339 -2.004 1.00 89.12 204 ARG A C 1
ATOM 1604 O O . ARG A 1 204 ? -16.603 -9.604 -3.174 1.00 89.12 204 ARG A O 1
ATOM 1611 N N . LYS A 1 205 ? -16.112 -10.267 -1.073 1.00 87.62 205 LYS A N 1
ATOM 1612 C CA . LYS A 1 205 ? -16.157 -11.712 -1.331 1.00 87.62 205 LYS A CA 1
ATOM 1613 C C . LYS A 1 205 ? -17.485 -12.134 -1.950 1.00 87.62 205 LYS A C 1
ATOM 1615 O O . LYS A 1 205 ? -17.481 -12.817 -2.968 1.00 87.62 205 LYS A O 1
ATOM 1620 N N . ASP A 1 206 ? -18.599 -11.670 -1.395 1.00 88.69 206 ASP A N 1
ATOM 1621 C CA . ASP A 1 206 ? -19.937 -12.000 -1.886 1.00 88.69 206 ASP A CA 1
ATOM 1622 C C . ASP A 1 206 ? -20.158 -11.469 -3.311 1.00 88.69 206 ASP A C 1
ATOM 1624 O O . ASP A 1 206 ? -20.666 -12.193 -4.165 1.00 88.69 206 ASP A O 1
ATOM 1628 N N . ARG A 1 207 ? -19.696 -10.244 -3.614 1.00 85.00 207 ARG A N 1
ATOM 1629 C CA . ARG A 1 207 ? -19.760 -9.685 -4.979 1.00 85.00 207 ARG A CA 1
ATOM 1630 C C . ARG A 1 207 ? -19.009 -10.538 -6.001 1.00 85.00 207 ARG A C 1
ATOM 1632 O O . ARG A 1 207 ? -19.525 -10.738 -7.095 1.00 85.00 207 ARG A O 1
ATOM 1639 N N . TYR A 1 208 ? -17.833 -11.055 -5.651 1.00 81.56 208 TYR A N 1
ATOM 1640 C CA . TYR A 1 208 ? -17.092 -11.956 -6.538 1.00 81.56 208 TYR A CA 1
ATOM 1641 C C . TYR A 1 208 ? -17.706 -13.359 -6.586 1.00 81.56 208 TYR A C 1
ATOM 1643 O O . TYR A 1 208 ? -17.738 -13.964 -7.650 1.00 81.56 208 TYR A O 1
ATOM 1651 N N . GLY A 1 209 ? -18.275 -13.854 -5.483 1.00 76.12 209 GLY A N 1
ATOM 1652 C CA . GLY A 1 209 ? -19.021 -15.115 -5.466 1.00 76.12 209 GLY A CA 1
ATOM 1653 C C . GLY A 1 209 ? -20.219 -15.115 -6.422 1.00 76.12 209 GLY A C 1
ATOM 1654 O O . GLY A 1 209 ? -20.502 -16.132 -7.049 1.00 76.12 209 GLY A O 1
ATOM 1655 N N . LEU A 1 210 ? -20.878 -13.964 -6.596 1.00 69.31 210 LEU A N 1
ATOM 1656 C CA . LEU A 1 210 ? -21.954 -13.778 -7.577 1.00 69.31 210 LEU A CA 1
ATOM 1657 C C . LEU A 1 210 ? -21.459 -13.739 -9.034 1.00 69.31 210 LEU A C 1
ATOM 1659 O O . LEU A 1 210 ? -22.244 -14.025 -9.934 1.00 69.31 210 LEU A O 1
ATOM 1663 N N . ALA A 1 211 ? -20.187 -13.405 -9.274 1.00 69.50 211 ALA A N 1
ATOM 1664 C CA . ALA A 1 211 ? -19.600 -13.346 -10.616 1.00 69.50 211 ALA A CA 1
ATOM 1665 C C . ALA A 1 211 ? -19.237 -14.736 -11.186 1.00 69.50 211 ALA A C 1
ATOM 1667 O O . ALA A 1 211 ? -19.024 -14.876 -12.387 1.00 69.50 211 ALA A O 1
ATOM 1668 N N . GLY A 1 212 ? -19.206 -15.787 -10.356 1.00 68.94 212 GLY A N 1
ATOM 1669 C CA . GLY A 1 212 ? -19.067 -17.172 -10.816 1.00 68.94 212 GLY A CA 1
ATOM 1670 C C . GLY A 1 212 ? -17.761 -17.453 -11.574 1.00 68.94 212 GLY A C 1
ATOM 1671 O O . GLY A 1 212 ? -16.674 -17.251 -11.041 1.00 68.94 212 GLY A O 1
ATOM 1672 N N . SER A 1 213 ? -17.861 -17.972 -12.803 1.00 64.75 213 SER A N 1
ATOM 1673 C CA . SER A 1 213 ? -16.708 -18.308 -13.658 1.00 64.75 213 SER A CA 1
ATOM 1674 C C . SER A 1 213 ? -16.005 -17.098 -14.271 1.00 64.75 213 SER A C 1
ATOM 1676 O O . SER A 1 213 ? -14.920 -17.258 -14.824 1.00 64.75 213 SER A O 1
ATOM 1678 N N . ASP A 1 214 ? -16.598 -15.908 -14.173 1.00 71.25 214 ASP A N 1
ATOM 1679 C CA . ASP A 1 214 ? -16.077 -14.689 -14.797 1.00 71.25 214 ASP A CA 1
ATOM 1680 C C . ASP A 1 214 ? -15.043 -13.976 -13.909 1.00 71.25 214 ASP A C 1
ATOM 1682 O O . ASP A 1 214 ? -14.679 -12.833 -14.172 1.00 71.25 214 ASP A O 1
ATOM 1686 N N . ILE A 1 215 ? -14.565 -14.635 -12.846 1.00 70.38 215 ILE A N 1
ATOM 1687 C CA . ILE A 1 215 ? -13.532 -14.099 -11.959 1.00 70.38 215 ILE A CA 1
ATOM 1688 C C . ILE A 1 215 ? -12.170 -14.218 -12.664 1.00 70.38 215 ILE A C 1
ATOM 1690 O O . ILE A 1 215 ? -11.728 -15.333 -12.960 1.00 70.38 215 ILE A O 1
ATOM 1694 N N . PRO A 1 216 ? -11.468 -13.098 -12.903 1.00 69.50 216 PRO A N 1
ATOM 1695 C CA . PRO A 1 216 ? -10.100 -13.115 -13.402 1.00 69.50 216 PRO A CA 1
ATOM 1696 C C . PRO A 1 216 ? -9.188 -13.962 -12.512 1.00 69.50 216 PRO A C 1
ATOM 1698 O O . PRO A 1 216 ? -9.317 -13.967 -11.289 1.00 69.50 216 PRO A O 1
ATOM 1701 N N . THR A 1 217 ? -8.235 -14.667 -13.122 1.00 73.25 217 THR A N 1
ATOM 1702 C CA . THR A 1 217 ? -7.275 -15.530 -12.415 1.00 73.25 217 THR A CA 1
ATOM 1703 C C . THR A 1 217 ? -5.831 -15.138 -12.746 1.00 73.25 217 THR A C 1
ATOM 1705 O O . THR A 1 217 ? -5.561 -14.451 -13.736 1.00 73.25 217 THR A O 1
ATOM 1708 N N . GLY A 1 218 ? -4.882 -15.546 -11.897 1.00 72.38 218 GLY A N 1
ATOM 1709 C CA . GLY A 1 218 ? -3.451 -15.295 -12.101 1.00 72.38 218 GLY A CA 1
ATOM 1710 C C . GLY A 1 218 ? -3.099 -13.805 -12.186 1.00 72.38 218 GLY A C 1
ATOM 1711 O O . GLY A 1 218 ? -3.616 -12.993 -11.424 1.00 72.38 218 GLY A O 1
ATOM 1712 N N . LYS A 1 219 ? -2.241 -13.431 -13.146 1.00 66.81 219 LYS A N 1
ATOM 1713 C CA . LYS A 1 219 ? -1.738 -12.052 -13.309 1.00 66.81 219 LYS A CA 1
ATOM 1714 C C . LYS A 1 219 ? -2.844 -11.007 -13.496 1.00 66.81 219 LYS A C 1
ATOM 1716 O O . LYS A 1 219 ? -2.670 -9.867 -13.080 1.00 66.81 219 LYS A O 1
ATOM 1721 N N . GLN A 1 220 ? -3.963 -11.382 -14.121 1.00 72.25 220 GLN A N 1
ATOM 1722 C CA . GLN A 1 220 ? -5.084 -10.463 -14.317 1.00 72.25 220 GLN A CA 1
ATOM 1723 C C . GLN A 1 220 ? -5.789 -10.169 -12.984 1.00 72.25 220 GLN A C 1
ATOM 1725 O O . GLN A 1 220 ? -6.079 -9.015 -12.679 1.00 72.25 220 GLN A O 1
ATOM 1730 N N . ALA A 1 221 ? -5.970 -11.199 -12.152 1.00 74.81 221 ALA A N 1
ATOM 1731 C CA . ALA A 1 221 ? -6.501 -11.058 -10.800 1.00 74.81 221 ALA A CA 1
ATOM 1732 C C . ALA A 1 221 ? -5.618 -10.135 -9.948 1.00 74.81 221 ALA A C 1
ATOM 1734 O O . ALA A 1 221 ? -6.125 -9.234 -9.287 1.00 74.81 221 ALA A O 1
ATOM 1735 N N . GLU A 1 222 ? -4.295 -10.304 -10.025 1.00 68.56 222 GLU A N 1
ATOM 1736 C CA . GLU A 1 222 ? -3.324 -9.453 -9.329 1.00 68.56 222 GLU A CA 1
ATOM 1737 C C . GLU A 1 222 ? -3.382 -7.992 -9.801 1.00 68.56 222 GLU A C 1
ATOM 1739 O O . GLU A 1 222 ? -3.396 -7.081 -8.971 1.00 68.56 222 GLU A O 1
ATOM 1744 N N . SER A 1 223 ? -3.461 -7.749 -11.117 1.00 70.81 223 SER A N 1
ATOM 1745 C CA . SER A 1 223 ? -3.583 -6.388 -11.661 1.00 70.81 223 SER A CA 1
ATOM 1746 C C . SER A 1 223 ? -4.899 -5.713 -11.280 1.00 70.81 223 SER A C 1
ATOM 1748 O O . SER A 1 223 ? -4.927 -4.510 -11.038 1.00 70.81 223 SER A O 1
ATOM 1750 N N . GLU A 1 224 ? -5.975 -6.491 -11.159 1.00 76.75 224 GLU A N 1
ATOM 1751 C CA . GLU A 1 224 ? -7.280 -6.021 -10.686 1.00 76.75 224 GLU A CA 1
ATOM 1752 C C . GLU A 1 224 ? -7.375 -6.013 -9.146 1.00 76.75 224 GLU A C 1
ATOM 1754 O O . GLU A 1 224 ? -8.407 -5.655 -8.583 1.00 76.75 224 GLU A O 1
ATOM 1759 N N . GLY A 1 225 ? -6.303 -6.416 -8.447 1.00 74.81 225 GLY A N 1
ATOM 1760 C CA . GLY A 1 225 ? -6.209 -6.590 -6.992 1.00 74.81 225 GLY A CA 1
ATOM 1761 C C . GLY A 1 225 ? -7.308 -7.426 -6.366 1.00 74.81 225 GLY A C 1
ATOM 1762 O O . GLY A 1 225 ? -7.749 -7.157 -5.240 1.00 74.81 225 GLY A O 1
ATOM 1763 N N . ILE A 1 226 ? -7.723 -8.456 -7.091 1.00 79.81 226 ILE A N 1
ATOM 1764 C CA . ILE A 1 226 ? -8.468 -9.574 -6.548 1.00 79.81 226 ILE A CA 1
ATOM 1765 C C . ILE A 1 226 ? -7.510 -10.322 -5.624 1.00 79.81 226 ILE A C 1
ATOM 1767 O O . ILE A 1 226 ? -6.520 -10.914 -6.044 1.00 79.81 226 ILE A O 1
ATOM 1771 N N . VAL A 1 227 ? -7.799 -10.231 -4.334 1.00 81.00 227 VAL A N 1
ATOM 1772 C CA . VAL A 1 227 ? -7.031 -10.900 -3.281 1.00 81.00 227 VAL A CA 1
ATOM 1773 C C . VAL A 1 227 ? -7.354 -12.383 -3.293 1.00 81.00 227 VAL A C 1
ATOM 1775 O O . VAL A 1 227 ? -8.502 -12.769 -3.522 1.00 81.00 227 VAL A O 1
ATOM 1778 N N . ASP A 1 228 ? -6.351 -13.196 -2.984 1.00 85.38 228 ASP A N 1
ATOM 1779 C CA . ASP A 1 228 ? -6.554 -14.594 -2.646 1.00 85.38 228 ASP A CA 1
ATOM 1780 C C . ASP A 1 228 ? -7.496 -14.699 -1.433 1.00 85.38 228 ASP A C 1
ATOM 1782 O O . ASP A 1 228 ? -7.180 -14.275 -0.318 1.00 85.38 228 ASP A O 1
ATOM 1786 N N . TRP A 1 229 ? -8.693 -15.247 -1.644 1.00 86.00 229 TRP A N 1
ATOM 1787 C CA . TRP A 1 229 ? -9.700 -15.348 -0.591 1.00 86.00 229 TRP A CA 1
ATOM 1788 C C . TRP A 1 229 ? -9.270 -16.237 0.575 1.00 86.00 229 TRP A C 1
ATOM 1790 O O . TRP A 1 229 ? -9.800 -16.058 1.673 1.00 86.00 229 TRP A O 1
ATOM 1800 N N . GLU A 1 230 ? -8.326 -17.159 0.373 1.00 87.25 230 GLU A N 1
ATOM 1801 C CA . GLU A 1 230 ? -7.722 -17.923 1.462 1.00 87.25 230 GLU A CA 1
ATOM 1802 C C . GLU A 1 230 ? -6.852 -17.013 2.334 1.00 87.25 230 GLU A C 1
ATOM 1804 O O . GLU A 1 230 ? -7.018 -16.989 3.555 1.00 87.25 230 GLU A O 1
ATOM 1809 N N . GLN A 1 231 ? -6.020 -16.174 1.710 1.00 87.44 231 GLN A N 1
ATOM 1810 C CA . GLN A 1 231 ? -5.217 -15.165 2.402 1.00 87.44 231 GLN A CA 1
ATOM 1811 C C . GLN A 1 231 ? -6.100 -14.156 3.152 1.00 87.44 231 GLN A C 1
ATOM 1813 O O . GLN A 1 231 ? -5.849 -13.863 4.321 1.00 87.44 231 GLN A O 1
ATOM 1818 N N . ALA A 1 232 ? -7.171 -13.662 2.522 1.00 89.56 232 ALA A N 1
ATOM 1819 C CA . ALA A 1 232 ? -8.122 -12.761 3.174 1.00 89.56 232 ALA A CA 1
ATOM 1820 C C . ALA A 1 232 ? -8.831 -13.439 4.359 1.00 89.56 232 ALA A C 1
ATOM 1822 O O . ALA A 1 232 ? -8.985 -12.836 5.420 1.00 89.56 232 ALA A O 1
ATOM 1823 N N . ALA A 1 233 ? -9.241 -14.704 4.210 1.00 89.44 233 ALA A N 1
ATOM 1824 C CA . ALA A 1 233 ? -9.860 -15.462 5.293 1.00 89.44 233 ALA A CA 1
ATOM 1825 C C . ALA A 1 233 ? -8.888 -15.709 6.452 1.00 89.44 233 ALA A C 1
ATOM 1827 O O . ALA A 1 233 ? -9.299 -15.653 7.611 1.00 89.44 233 ALA A O 1
ATOM 1828 N N . GLN A 1 234 ? -7.612 -15.963 6.156 1.00 91.88 234 GLN A N 1
ATOM 1829 C CA . GLN A 1 234 ? -6.575 -16.086 7.172 1.00 91.88 234 GLN A CA 1
ATOM 1830 C C . GLN A 1 234 ? -6.365 -14.757 7.905 1.00 91.88 234 GLN A C 1
ATOM 1832 O O . GLN A 1 234 ? -6.377 -14.735 9.132 1.00 91.88 234 GLN A O 1
ATOM 1837 N N . TRP A 1 235 ? -6.309 -13.640 7.177 1.00 93.81 235 TRP A N 1
ATOM 1838 C CA . TRP A 1 235 ? -6.188 -12.313 7.779 1.00 93.81 235 TRP A CA 1
ATOM 1839 C C . TRP A 1 235 ? -7.329 -12.005 8.761 1.00 93.81 235 TRP A C 1
ATOM 1841 O O . TRP A 1 235 ? -7.066 -11.522 9.862 1.00 93.81 235 TRP A O 1
ATOM 1851 N N . LEU A 1 236 ? -8.579 -12.331 8.401 1.00 93.38 236 LEU A N 1
ATOM 1852 C CA . LEU A 1 236 ? -9.746 -12.164 9.282 1.00 93.38 236 LEU A CA 1
ATOM 1853 C C . LEU A 1 236 ? -9.634 -13.009 10.561 1.00 93.38 236 LEU A C 1
ATOM 1855 O O . LEU A 1 236 ? -9.992 -12.546 11.641 1.00 93.38 236 LEU A O 1
ATOM 1859 N N . LYS A 1 237 ? -9.114 -14.240 10.459 1.00 94.19 237 LYS A N 1
ATOM 1860 C CA . LYS A 1 237 ? -8.879 -15.104 11.629 1.00 94.19 237 LYS A CA 1
ATOM 1861 C C . LYS A 1 237 ? -7.802 -14.538 12.551 1.00 94.19 237 LYS A C 1
ATOM 1863 O O . LYS A 1 237 ? -7.950 -14.623 13.766 1.00 94.19 237 LYS A O 1
ATOM 1868 N N . ASP A 1 238 ? -6.749 -13.960 11.978 1.00 93.25 238 ASP A N 1
ATOM 1869 C CA . ASP A 1 238 ? -5.621 -13.401 12.729 1.00 93.25 238 ASP A CA 1
ATOM 1870 C C . ASP A 1 238 ? -5.952 -12.050 13.390 1.00 93.25 238 ASP A C 1
ATOM 1872 O O . ASP A 1 238 ? -5.252 -11.621 14.309 1.00 93.25 238 ASP A O 1
ATOM 1876 N N . HIS A 1 239 ? -7.035 -11.389 12.963 1.00 95.38 239 HIS A N 1
ATOM 1877 C CA . HIS A 1 239 ? -7.471 -10.084 13.468 1.00 95.38 239 HIS A CA 1
ATOM 1878 C C . HIS A 1 239 ? -8.931 -10.115 13.951 1.00 95.38 239 HIS A C 1
ATOM 1880 O O . HIS A 1 239 ? -9.761 -9.381 13.417 1.00 95.38 239 HIS A O 1
ATOM 1886 N N . PRO A 1 240 ? -9.281 -10.934 14.961 1.00 95.12 240 PRO A N 1
ATOM 1887 C CA . PRO A 1 240 ? -10.661 -11.056 15.419 1.00 95.12 240 PRO A CA 1
ATOM 1888 C C . PRO A 1 240 ? -11.191 -9.733 15.985 1.00 95.12 240 PRO A C 1
ATOM 1890 O O . PRO A 1 240 ? -10.450 -8.958 16.592 1.00 95.12 240 PRO A O 1
ATOM 1893 N N . ILE A 1 241 ? -12.499 -9.502 15.839 1.00 95.38 241 ILE A N 1
ATOM 1894 C CA . ILE A 1 241 ? -13.172 -8.328 16.408 1.00 95.38 241 ILE A CA 1
ATOM 1895 C C . ILE A 1 241 ? -13.087 -8.415 17.946 1.00 95.38 241 ILE A C 1
ATOM 1897 O O . ILE A 1 241 ? -13.639 -9.358 18.524 1.00 95.38 241 ILE A O 1
ATOM 1901 N N . PRO A 1 242 ? -12.411 -7.472 18.632 1.00 92.19 242 PRO A N 1
ATOM 1902 C CA . PRO A 1 242 ? -12.301 -7.491 20.088 1.00 92.19 242 PRO A CA 1
ATOM 1903 C C . PRO A 1 242 ? -13.674 -7.271 20.729 1.00 92.19 242 PRO A C 1
ATOM 1905 O O . PRO A 1 242 ? -14.569 -6.710 20.104 1.00 92.19 242 PRO A O 1
ATOM 1908 N N . ALA A 1 243 ? -13.865 -7.679 21.984 1.00 88.94 243 ALA A N 1
ATOM 1909 C CA . ALA A 1 243 ? -15.085 -7.323 22.707 1.00 88.94 243 ALA A CA 1
ATOM 1910 C C . ALA A 1 243 ? -15.198 -5.795 22.838 1.00 88.94 243 ALA A C 1
ATOM 1912 O O . ALA A 1 243 ? -14.188 -5.107 22.992 1.00 88.94 243 ALA A O 1
ATOM 1913 N N . LYS A 1 244 ? -16.425 -5.271 22.775 1.00 83.44 244 LYS A N 1
ATOM 1914 C CA . LYS A 1 244 ? -16.666 -3.853 23.041 1.00 83.44 244 LYS A CA 1
ATOM 1915 C C . LYS A 1 244 ? -16.298 -3.542 24.494 1.00 83.44 244 LYS A C 1
ATOM 1917 O O . LYS A 1 244 ? -16.572 -4.361 25.376 1.00 83.44 244 LYS A O 1
ATOM 1922 N N . SER A 1 245 ? -15.667 -2.395 24.728 1.00 77.56 245 SER A N 1
ATOM 1923 C CA . SER A 1 245 ? -15.333 -1.986 26.090 1.00 77.56 245 SER A CA 1
ATOM 1924 C C . SER A 1 245 ? -16.627 -1.695 26.866 1.00 77.56 245 SER A C 1
ATOM 1926 O O . SER A 1 245 ? -17.569 -1.165 26.270 1.00 77.56 245 SER A O 1
ATOM 1928 N N . PRO A 1 246 ? -16.719 -2.106 28.144 1.00 65.75 246 PRO A N 1
ATOM 1929 C CA . PRO A 1 246 ? -17.916 -1.905 28.959 1.00 65.75 246 PRO A CA 1
ATOM 1930 C C . PRO A 1 246 ? -18.200 -0.429 29.259 1.00 65.75 246 PRO A C 1
ATOM 1932 O O . PRO A 1 246 ? -17.234 0.368 29.323 1.00 65.75 246 PRO A O 1
#

Radius of gyration: 34.34 Å; Cα contacts (8 Å, |Δi|>4): 267; chains: 1; bounding box: 105×42×121 Å

Nearest PDB structures (foldseek):
  6m9y-assembly1_D  TM=3.122E-01  e=5.143E+00  Branchiostoma floridae
  6gp1-assembly1_B  TM=2.429E-01  e=4.848E+00  Lobophyllia hemprichii

Foldseek 3Di:
DDDDDDDDDDDDDPPPDPPPDPVVVVVVVVVVVVVVVVVVVVCQVVQKKKFKKAWLQQRWIKIWIFGHDPPDRDGDDDIDIGTDPRPQAPLLRVLEDHDPPPDPPPGDIGTQFMPDVPTQGFLLVLVVVVQCDADPVRHRPVNVVCVVCVLLSSLLSHLLSLCVVQLVSVCNVVLVVCSVPDDDDSQCNLQVSLVSSVVVLVVVVVVVVVVPPVQDDDPVCRSVSVGDVVSVVVSCVVRDRDDRDD

Solvent-accessible surface area (backbone atoms only — not comparable to full-atom values): 14433 Å² total; per-residue (Å²): 136,88,85,83,87,78,84,83,81,83,79,83,79,81,79,79,73,90,83,66,71,69,61,60,56,53,54,50,52,50,50,52,51,50,51,51,53,52,50,48,60,68,45,51,68,71,20,52,38,44,34,33,31,34,25,42,73,73,61,37,45,30,39,38,38,35,38,33,47,78,98,54,91,53,66,84,51,76,77,44,75,46,79,48,82,68,83,59,41,68,53,48,62,75,33,46,61,86,68,68,88,87,47,84,88,73,73,59,72,41,58,26,36,37,59,50,103,78,64,49,66,26,40,54,35,52,54,56,57,62,59,66,37,55,45,99,84,73,42,56,34,60,31,55,48,25,64,75,37,49,73,60,31,56,53,47,40,36,49,54,33,54,32,44,69,59,52,46,27,84,55,46,65,59,53,52,51,48,63,73,70,61,80,75,60,74,79,42,43,64,28,56,51,39,47,51,50,53,52,51,54,49,54,51,50,52,57,53,63,73,48,58,88,74,60,66,62,69,72,56,14,50,52,70,42,56,57,59,63,67,58,48,51,50,51,51,67,77,54,64,66,55,80,75,66,133

pLDDT: mean 84.0, std 14.32, range [42.78, 97.88]